Protein AF-0000000082581337 (afdb_homodimer)

pLDDT: mean 95.95, std 6.47, range [48.78, 98.88]

Organism: NCBI:txid2716538

Radius of gyration: 18.68 Å; Cα contacts (8 Å, |Δi|>4): 526; chains: 2; bounding box: 42×59×41 Å

InterPro domains:
  IPR000182 GNAT domain [PF00583] (39-117)
  IPR000182 GNAT domain [PS51186] (7-131)
  IPR016181 Acyl-CoA N-acyltransferase [SSF55729] (15-118)
  IPR045039 Acetyltransferase NSI-like [PTHR43626] (9-126)

Structure (mmCIF, N/CA/C/O backbone):
data_AF-0000000082581337-model_v1
#
loop_
_entity.id
_entity.type
_entity.pdbx_description
1 polymer 'GNAT family N-acetyltransferase'
#
loop_
_atom_site.group_PDB
_atom_site.id
_atom_site.type_symbol
_atom_site.label_atom_id
_atom_site.label_alt_id
_atom_site.label_comp_id
_atom_site.label_asym_id
_atom_site.label_entity_id
_atom_site.label_seq_id
_atom_site.pdbx_PDB_ins_code
_atom_site.Cartn_x
_atom_site.Cartn_y
_atom_site.Cartn_z
_atom_site.occupancy
_atom_site.B_iso_or_equiv
_atom_site.auth_seq_id
_atom_site.auth_comp_id
_atom_site.auth_asym_id
_atom_site.auth_atom_id
_atom_site.pdbx_PDB_model_num
ATOM 1 N N . MET A 1 1 ? -7.055 -27.031 -8.25 1 92.56 1 MET A N 1
ATOM 2 C CA . MET A 1 1 ? -6.129 -26.031 -7.746 1 92.56 1 MET A CA 1
ATOM 3 C C . MET A 1 1 ? -6.359 -25.766 -6.262 1 92.56 1 MET A C 1
ATOM 5 O O . MET A 1 1 ? -7.5 -25.766 -5.797 1 92.56 1 MET A O 1
ATOM 9 N N . ASP A 1 2 ? -5.352 -25.766 -5.539 1 96.94 2 ASP A N 1
ATOM 10 C CA . ASP A 1 2 ? -5.391 -25.578 -4.094 1 96.94 2 ASP A CA 1
ATOM 11 C C . ASP A 1 2 ? -4.914 -24.172 -3.719 1 96.94 2 ASP A C 1
ATOM 13 O O . ASP A 1 2 ? -3.811 -23.766 -4.09 1 96.94 2 ASP A O 1
ATOM 17 N N . TYR A 1 3 ? -5.785 -23.422 -3.041 1 98.31 3 TYR A N 1
ATOM 18 C CA . TYR A 1 3 ? -5.449 -22.078 -2.578 1 98.31 3 TYR A CA 1
ATOM 19 C C . TYR A 1 3 ? -5.211 -22.062 -1.073 1 98.31 3 TYR A C 1
ATOM 21 O O . TYR A 1 3 ? -6.039 -22.547 -0.302 1 98.31 3 TYR A O 1
ATOM 29 N N . ARG A 1 4 ? -4.082 -21.531 -0.623 1 98.38 4 ARG A N 1
ATOM 30 C CA . ARG A 1 4 ? -3.705 -21.5 0.787 1 98.38 4 ARG A CA 1
ATOM 31 C C . ARG A 1 4 ? -3.404 -20.078 1.253 1 98.38 4 ARG A C 1
ATOM 33 O O . ARG A 1 4 ? -2.639 -19.359 0.611 1 98.38 4 ARG A O 1
ATOM 40 N N . LEU A 1 5 ? -4.023 -19.719 2.393 1 98.38 5 LEU A N 1
ATOM 41 C CA . LEU A 1 5 ? -3.826 -18.391 2.951 1 98.38 5 LEU A CA 1
ATOM 42 C C . LEU A 1 5 ? -2.676 -18.391 3.951 1 98.38 5 LEU A C 1
ATOM 44 O O . LEU A 1 5 ? -2.58 -19.281 4.801 1 98.38 5 LEU A O 1
ATOM 48 N N . ASN A 1 6 ? -1.813 -17.453 3.779 1 98.25 6 ASN A N 1
ATOM 49 C CA . ASN A 1 6 ? -0.745 -17.141 4.723 1 98.25 6 ASN A CA 1
ATOM 50 C C . ASN A 1 6 ? 0.12 -18.375 5.012 1 98.25 6 ASN A C 1
ATOM 52 O O . ASN A 1 6 ? 0.544 -18.578 6.148 1 98.25 6 ASN A O 1
ATOM 56 N N . GLU A 1 7 ? 0.266 -19.109 4.004 1 96.75 7 GLU A N 1
ATOM 57 C CA . GLU A 1 7 ? 1.176 -20.25 4.121 1 96.75 7 GLU A CA 1
ATOM 58 C C . GLU A 1 7 ? 2.633 -19.797 4.09 1 96.75 7 GLU A C 1
ATOM 60 O O . GLU A 1 7 ? 2.99 -18.891 3.33 1 96.75 7 GLU A O 1
ATOM 65 N N . LYS A 1 8 ? 3.453 -20.5 4.883 1 95.69 8 LYS A N 1
ATOM 66 C CA . LYS A 1 8 ? 4.891 -20.266 4.77 1 95.69 8 LYS A CA 1
ATOM 67 C C . LYS A 1 8 ? 5.457 -20.922 3.516 1 95.69 8 LYS A C 1
ATOM 69 O O . LYS A 1 8 ? 5.438 -22.141 3.387 1 95.69 8 LYS A O 1
ATOM 74 N N . ILE A 1 9 ? 5.887 -20.172 2.635 1 97.56 9 ILE A N 1
ATOM 75 C CA . ILE A 1 9 ? 6.461 -20.641 1.379 1 97.56 9 ILE A CA 1
ATOM 76 C C . ILE A 1 9 ? 7.98 -20.5 1.429 1 97.56 9 ILE A C 1
ATOM 78 O O . ILE A 1 9 ? 8.508 -19.453 1.795 1 97.56 9 ILE A O 1
ATOM 82 N N . PRO A 1 10 ? 8.672 -21.578 1.085 1 97.88 10 PRO A N 1
ATOM 83 C CA . PRO A 1 10 ? 10.125 -21.422 1.01 1 97.88 10 PRO A CA 1
ATOM 84 C C . PRO A 1 10 ? 10.555 -20.266 0.104 1 97.88 10 PRO A C 1
ATOM 86 O O . PRO A 1 10 ? 9.953 -20.062 -0.954 1 97.88 10 PRO A O 1
ATOM 89 N N . ILE A 1 11 ? 11.57 -19.625 0.505 1 98.06 11 ILE A N 1
ATOM 90 C CA . ILE A 1 11 ? 12.039 -18.422 -0.175 1 98.06 11 ILE A CA 1
ATOM 91 C C . ILE A 1 11 ? 12.352 -18.75 -1.636 1 98.06 11 ILE A C 1
ATOM 93 O O . ILE A 1 11 ? 11.922 -18.016 -2.539 1 98.06 11 ILE A O 1
ATOM 97 N N . LEU A 1 12 ? 13.031 -19.781 -1.877 1 98.31 12 LEU A N 1
ATOM 98 C CA . LEU A 1 12 ? 13.469 -20.125 -3.227 1 98.31 12 LEU A CA 1
ATOM 99 C C . LEU A 1 12 ? 12.273 -20.453 -4.113 1 98.31 12 LEU A C 1
ATOM 101 O O . LEU A 1 12 ? 12.297 -20.188 -5.316 1 98.31 12 LEU A O 1
ATOM 105 N N . THR A 1 13 ? 11.266 -21.047 -3.52 1 98.5 13 THR A N 1
ATOM 106 C CA . THR A 1 13 ? 10.055 -21.375 -4.27 1 98.5 13 THR A CA 1
ATOM 107 C C . THR A 1 13 ? 9.359 -20.109 -4.758 1 98.5 13 THR A C 1
ATOM 109 O O . THR A 1 13 ? 8.953 -20.031 -5.922 1 98.5 13 THR A O 1
ATOM 112 N N . LEU A 1 14 ? 9.242 -19.156 -3.943 1 98.5 14 LEU A N 1
ATOM 113 C CA . LEU A 1 14 ? 8.625 -17.891 -4.316 1 98.5 14 LEU A CA 1
ATOM 114 C C . LEU A 1 14 ? 9.508 -17.125 -5.301 1 98.5 14 LEU A C 1
ATOM 116 O O . LEU A 1 14 ? 9.008 -16.547 -6.266 1 98.5 14 LEU A O 1
ATOM 120 N N . ALA A 1 15 ? 10.805 -17.188 -5.043 1 98.44 15 ALA A N 1
ATOM 121 C CA . ALA A 1 15 ? 11.758 -16.562 -5.961 1 98.44 15 ALA A CA 1
ATOM 122 C C . ALA A 1 15 ? 11.664 -17.188 -7.352 1 98.44 15 ALA A C 1
ATOM 124 O O . ALA A 1 15 ? 11.719 -16.469 -8.359 1 98.44 15 ALA A O 1
ATOM 125 N N . ASP A 1 16 ? 11.523 -18.453 -7.387 1 98.38 16 ASP A N 1
ATOM 126 C CA . ASP A 1 16 ? 11.375 -19.156 -8.656 1 98.38 16 ASP A CA 1
ATOM 127 C C . ASP A 1 16 ? 10.117 -18.703 -9.391 1 98.38 16 ASP A C 1
ATOM 129 O O . ASP A 1 16 ? 10.125 -18.562 -10.617 1 98.38 16 ASP A O 1
ATOM 133 N N . LEU A 1 17 ? 9.07 -18.562 -8.688 1 98.56 17 LEU A N 1
ATOM 134 C CA . LEU A 1 17 ? 7.836 -18.078 -9.305 1 98.56 17 LEU A CA 1
ATOM 135 C C . LEU A 1 17 ? 8.016 -16.672 -9.852 1 98.56 17 LEU A C 1
ATOM 137 O O . LEU A 1 17 ? 7.609 -16.391 -10.984 1 98.56 17 LEU A O 1
ATOM 141 N N . ARG A 1 18 ? 8.594 -15.781 -9.047 1 98.38 18 ARG A N 1
ATOM 142 C CA . ARG A 1 18 ? 8.875 -14.438 -9.531 1 98.38 18 ARG A CA 1
ATOM 143 C C . ARG A 1 18 ? 9.672 -14.477 -10.828 1 98.38 18 ARG A C 1
ATOM 145 O O . ARG A 1 18 ? 9.32 -13.805 -11.797 1 98.38 18 ARG A O 1
ATOM 152 N N . GLN A 1 19 ? 10.672 -15.242 -10.828 1 98.06 19 GLN A N 1
ATOM 153 C CA . GLN A 1 19 ? 11.516 -15.375 -12.008 1 98.06 19 GLN A CA 1
ATOM 154 C C . GLN A 1 19 ? 10.727 -15.891 -13.203 1 98.06 19 GLN A C 1
ATOM 156 O O . GLN A 1 19 ? 10.953 -15.469 -14.336 1 98.06 19 GLN A O 1
ATOM 161 N N . SER A 1 20 ? 9.891 -16.797 -12.953 1 98 20 SER A N 1
ATOM 162 C CA . SER A 1 20 ? 9.102 -17.406 -14.023 1 98 20 SER A CA 1
ATOM 163 C C . SER A 1 20 ? 8.25 -16.375 -14.742 1 98 20 SER A C 1
ATOM 165 O O . SER A 1 20 ? 7.867 -16.578 -15.898 1 98 20 SER A O 1
ATOM 167 N N . VAL A 1 21 ? 7.891 -15.273 -14.086 1 97.31 21 VAL A N 1
ATOM 168 C CA . VAL A 1 21 ? 7.059 -14.258 -14.711 1 97.31 21 VAL A CA 1
ATOM 169 C C . VAL A 1 21 ? 7.926 -13.078 -15.156 1 97.31 21 VAL A C 1
ATOM 171 O O . VAL A 1 21 ? 7.414 -12 -15.461 1 97.31 21 VAL A O 1
ATOM 174 N N . GLY A 1 22 ? 9.211 -13.242 -15.102 1 96.62 22 GLY A N 1
ATOM 175 C CA . GLY A 1 22 ? 10.141 -12.258 -15.633 1 96.62 22 GLY A CA 1
ATOM 176 C C . GLY A 1 22 ? 10.555 -11.219 -14.617 1 96.62 22 GLY A C 1
ATOM 177 O O . GLY A 1 22 ? 11.086 -10.164 -14.984 1 96.62 22 GLY A O 1
ATOM 178 N N . TRP A 1 23 ? 10.297 -11.422 -13.383 1 96.06 23 TRP A N 1
ATOM 179 C CA . TRP A 1 23 ? 10.625 -10.445 -12.352 1 96.06 23 TRP A CA 1
ATOM 180 C C . TRP A 1 23 ? 11.945 -10.797 -11.664 1 96.06 23 TRP A C 1
ATOM 182 O O . TRP A 1 23 ? 12.445 -11.914 -11.805 1 96.06 23 TRP A O 1
ATOM 192 N N . ASN A 1 24 ? 12.508 -9.812 -10.953 1 94.69 24 ASN A N 1
ATOM 193 C CA . ASN A 1 24 ? 13.672 -10.102 -10.125 1 94.69 24 ASN A CA 1
ATOM 194 C C . ASN A 1 24 ? 13.328 -11.102 -9.016 1 94.69 24 ASN A C 1
ATOM 196 O O . ASN A 1 24 ? 12.203 -11.117 -8.516 1 94.69 24 ASN A O 1
ATOM 200 N N . ARG A 1 25 ? 14.297 -11.898 -8.68 1 96.19 25 ARG A N 1
ATOM 201 C CA . ARG A 1 25 ? 14.086 -12.992 -7.734 1 96.19 25 ARG A CA 1
ATOM 202 C C . ARG A 1 25 ? 13.922 -12.453 -6.316 1 96.19 25 ARG A C 1
ATOM 204 O O . ARG A 1 25 ? 13.266 -13.086 -5.48 1 96.19 25 ARG A O 1
ATOM 211 N N . MET A 1 26 ? 14.477 -11.492 -5.891 1 96.31 26 MET A N 1
ATOM 212 C CA . MET A 1 26 ? 14.383 -10.797 -4.609 1 96.31 26 MET A CA 1
ATOM 213 C C . MET A 1 26 ? 14.586 -11.773 -3.451 1 96.31 26 MET A C 1
ATOM 215 O O . MET A 1 26 ? 13.844 -11.734 -2.465 1 96.31 26 MET A O 1
ATOM 219 N N . GLU A 1 27 ? 15.492 -12.664 -3.629 1 96.88 27 GLU A N 1
ATOM 220 C CA . GLU A 1 27 ? 15.727 -13.703 -2.631 1 96.88 27 GLU A CA 1
ATOM 221 C C . GLU A 1 27 ? 16.109 -13.102 -1.282 1 96.88 27 GLU A C 1
ATOM 223 O O . GLU A 1 27 ? 15.617 -13.531 -0.239 1 96.88 27 GLU A O 1
ATOM 228 N N . ARG A 1 28 ? 16.984 -12.125 -1.353 1 95.69 28 ARG A N 1
ATOM 229 C CA . ARG A 1 28 ? 17.438 -11.5 -0.117 1 95.69 28 ARG A CA 1
ATOM 230 C C . ARG A 1 28 ? 16.281 -10.852 0.635 1 95.69 28 ARG A C 1
ATOM 232 O O . ARG A 1 28 ? 16.141 -11.039 1.845 1 95.69 28 ARG A O 1
ATOM 239 N N . GLU A 1 29 ? 15.492 -10.117 -0.052 1 96.38 29 GLU A N 1
ATOM 240 C CA . GLU A 1 29 ? 14.359 -9.414 0.543 1 96.38 29 GLU A CA 1
ATOM 241 C C . GLU A 1 29 ? 13.312 -10.391 1.052 1 96.38 29 GLU A C 1
ATOM 243 O O . GLU A 1 29 ? 12.766 -10.219 2.143 1 96.38 29 GLU A O 1
ATOM 248 N N . LEU A 1 30 ? 13.109 -11.422 0.244 1 97 30 LEU A N 1
ATOM 249 C CA . LEU A 1 30 ? 12.117 -12.422 0.608 1 97 30 LEU A CA 1
ATOM 250 C C . LEU A 1 30 ? 12.523 -13.164 1.875 1 97 30 LEU A C 1
ATOM 252 O O . LEU A 1 30 ? 11.672 -13.617 2.641 1 97 30 LEU A O 1
ATOM 256 N N . GLY A 1 31 ? 13.758 -13.273 2.053 1 96.81 31 GLY A N 1
ATOM 257 C CA . GLY A 1 31 ? 14.273 -13.992 3.209 1 96.81 31 GLY A CA 1
ATOM 258 C C . GLY A 1 31 ? 14.445 -13.109 4.43 1 96.81 31 GLY A C 1
ATOM 259 O O . GLY A 1 31 ? 14.859 -13.586 5.488 1 96.81 31 GLY A O 1
ATOM 260 N N . ASN A 1 32 ? 14.18 -11.852 4.348 1 97.5 32 ASN A N 1
ATOM 261 C CA . ASN A 1 32 ? 14.297 -10.922 5.465 1 97.5 32 ASN A CA 1
ATOM 262 C C . ASN A 1 32 ? 13.25 -11.203 6.539 1 97.5 32 ASN A C 1
ATOM 264 O O . ASN A 1 32 ? 12.055 -11.219 6.254 1 97.5 32 ASN A O 1
ATOM 268 N N . PRO A 1 33 ? 13.656 -11.43 7.754 1 96.31 33 PRO A N 1
ATOM 269 C CA . PRO A 1 33 ? 12.711 -11.773 8.82 1 96.31 33 PRO A CA 1
ATOM 270 C C . PRO A 1 33 ? 11.734 -10.641 9.125 1 96.31 33 PRO A C 1
ATOM 272 O O . PRO A 1 33 ? 10.719 -10.859 9.789 1 96.31 33 PRO A O 1
ATOM 275 N N . LYS A 1 34 ? 11.992 -9.469 8.719 1 96.94 34 LYS A N 1
ATOM 276 C CA . LYS A 1 34 ? 11.125 -8.328 8.977 1 96.94 34 LYS A CA 1
ATOM 277 C C . LYS A 1 34 ? 9.938 -8.305 8.016 1 96.94 34 LYS A C 1
ATOM 279 O O . LYS A 1 34 ? 8.984 -7.555 8.211 1 96.94 34 LYS A O 1
ATOM 284 N N . LEU A 1 35 ? 10.047 -9.102 6.969 1 97.5 35 LEU A N 1
ATOM 285 C CA . LEU A 1 35 ? 8.977 -9.133 5.973 1 97.5 35 LEU A CA 1
ATOM 286 C C . LEU A 1 35 ? 7.688 -9.672 6.578 1 97.5 35 LEU A C 1
ATOM 288 O O . LEU A 1 35 ? 7.652 -10.812 7.059 1 97.5 35 LEU A O 1
ATOM 292 N N . GLN A 1 36 ? 6.645 -8.805 6.531 1 96.25 36 GLN A N 1
ATOM 293 C CA . GLN A 1 36 ? 5.348 -9.195 7.082 1 96.25 36 GLN A CA 1
ATOM 294 C C . GLN A 1 36 ? 4.207 -8.672 6.215 1 96.25 36 GLN A C 1
ATOM 296 O O . GLN A 1 36 ? 3.779 -7.523 6.371 1 96.25 36 GLN A O 1
ATOM 301 N N . ASP A 1 37 ? 3.672 -9.578 5.473 1 97.81 37 ASP A N 1
ATOM 302 C CA . ASP A 1 37 ? 2.484 -9.227 4.699 1 97.81 37 ASP A CA 1
ATOM 303 C C . ASP A 1 37 ? 1.217 -9.391 5.535 1 97.81 37 ASP A C 1
ATOM 305 O O . ASP A 1 37 ? 1.169 -10.227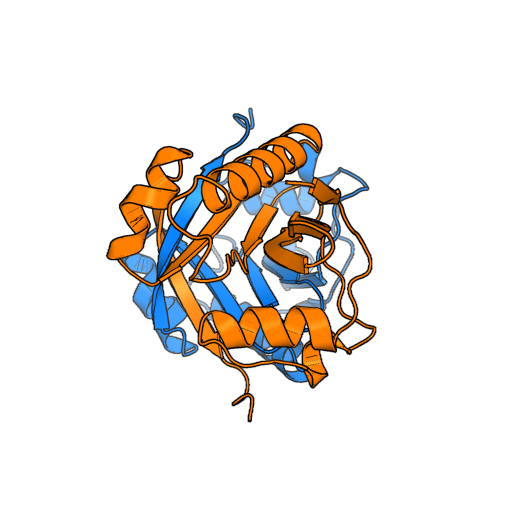 6.441 1 97.81 37 ASP A O 1
ATOM 309 N N . PHE A 1 38 ? 0.255 -8.578 5.234 1 98.56 38 PHE A N 1
ATOM 310 C CA . PHE A 1 38 ? -1.045 -8.688 5.883 1 98.56 38 PHE A CA 1
ATOM 311 C C . PHE A 1 38 ? -1.744 -9.977 5.48 1 98.56 38 PHE A C 1
ATOM 313 O O . PHE A 1 38 ? -2.379 -10.633 6.309 1 98.56 38 PHE A O 1
ATOM 320 N N . LEU A 1 39 ? -1.598 -10.336 4.219 1 98.62 39 LEU A N 1
ATOM 321 C CA . LEU A 1 39 ? -2.186 -11.531 3.623 1 98.62 39 LEU A CA 1
ATOM 322 C C . LEU A 1 39 ? -1.339 -12.023 2.455 1 98.62 39 LEU A C 1
ATOM 324 O O . LEU A 1 39 ? -0.82 -11.219 1.674 1 98.62 39 LEU A O 1
ATOM 328 N N . THR A 1 40 ? -1.205 -13.344 2.408 1 98.81 40 THR A N 1
ATOM 329 C CA . THR A 1 40 ? -0.719 -13.992 1.192 1 98.81 40 THR A CA 1
ATOM 330 C C . THR A 1 40 ? -1.636 -15.141 0.787 1 98.81 40 THR A C 1
ATOM 332 O O . THR A 1 40 ? -2.207 -15.82 1.645 1 98.81 40 THR A O 1
ATOM 335 N N . ILE A 1 41 ? -1.775 -15.297 -0.469 1 98.88 41 ILE A N 1
ATOM 336 C CA . ILE A 1 41 ? -2.512 -16.438 -1 1 98.88 41 ILE A CA 1
ATOM 337 C C . ILE A 1 41 ? -1.658 -17.156 -2.037 1 98.88 41 ILE A C 1
ATOM 339 O O . ILE A 1 41 ? -1.201 -16.562 -3.01 1 98.88 41 ILE A O 1
ATOM 343 N N . ALA A 1 42 ? -1.454 -18.406 -1.76 1 98.81 42 ALA A N 1
ATOM 344 C CA . ALA A 1 42 ? -0.709 -19.281 -2.672 1 98.81 42 ALA A CA 1
ATOM 345 C C . ALA A 1 42 ? -1.643 -20.25 -3.393 1 98.81 42 ALA A C 1
ATOM 347 O O . ALA A 1 42 ? -2.576 -20.781 -2.793 1 98.81 42 ALA A O 1
ATOM 348 N N . CYS A 1 43 ? -1.403 -20.375 -4.648 1 98.75 43 CYS A N 1
ATOM 349 C CA . CYS A 1 43 ? -2.137 -21.344 -5.449 1 98.75 43 CYS A CA 1
ATOM 350 C C . CYS A 1 43 ? -1.223 -22.484 -5.914 1 98.75 43 CYS A C 1
ATOM 352 O O . CYS A 1 43 ? -0.18 -22.234 -6.52 1 98.75 43 CYS A O 1
ATOM 354 N N . TYR A 1 44 ? -1.655 -23.703 -5.664 1 98.44 44 TYR A N 1
ATOM 355 C CA . TYR A 1 44 ? -0.855 -24.875 -6.023 1 98.44 44 TYR A CA 1
ATOM 356 C C . TYR A 1 44 ? -1.595 -25.75 -7.02 1 98.44 44 TYR A C 1
ATOM 358 O O . TYR A 1 44 ? -2.811 -25.922 -6.922 1 98.44 44 TYR A O 1
ATOM 366 N N . ASP A 1 45 ? -0.831 -26.266 -7.988 1 97.5 45 ASP A N 1
ATOM 367 C CA . ASP A 1 45 ? -1.221 -27.406 -8.828 1 97.5 45 ASP A CA 1
ATOM 368 C C . ASP A 1 45 ? -0.343 -28.625 -8.547 1 97.5 45 ASP A C 1
ATOM 370 O O . ASP A 1 45 ? 0.842 -28.625 -8.883 1 97.5 45 ASP A O 1
ATOM 374 N N . ASN A 1 46 ? -0.886 -29.734 -8.039 1 92.5 46 ASN A N 1
ATOM 375 C CA . ASN A 1 46 ? -0.125 -30.938 -7.684 1 92.5 46 ASN A CA 1
ATOM 376 C C . ASN A 1 46 ? 1.142 -30.578 -6.91 1 92.5 46 ASN A C 1
ATOM 378 O O . ASN A 1 46 ? 2.238 -31.016 -7.277 1 92.5 46 ASN A O 1
ATOM 382 N N . SER A 1 47 ? 1.213 -29.688 -5.945 1 93.06 47 SER A N 1
ATOM 383 C CA . SER A 1 47 ? 2.256 -29.312 -5 1 93.06 47 SER A CA 1
ATOM 384 C C . SER A 1 47 ? 3.182 -28.25 -5.59 1 93.06 47 SER A C 1
ATOM 386 O O . SER A 1 47 ? 4.121 -27.797 -4.93 1 93.06 47 SER A O 1
ATOM 388 N N . LYS A 1 48 ? 2.941 -27.938 -6.84 1 97.12 48 LYS A N 1
ATOM 389 C CA . LYS A 1 48 ? 3.719 -26.875 -7.477 1 97.12 48 LYS A CA 1
ATOM 390 C C . LYS A 1 48 ? 3.057 -25.516 -7.285 1 97.12 48 LYS A C 1
ATOM 392 O O . LYS A 1 48 ? 1.868 -25.344 -7.57 1 97.12 48 LYS A O 1
ATOM 397 N N . LEU A 1 49 ? 3.85 -24.562 -6.762 1 98.56 49 LEU A N 1
ATOM 398 C CA . LEU A 1 49 ? 3.344 -23.188 -6.641 1 98.56 49 LEU A CA 1
ATOM 399 C C . LEU A 1 49 ? 3.184 -22.547 -8.016 1 98.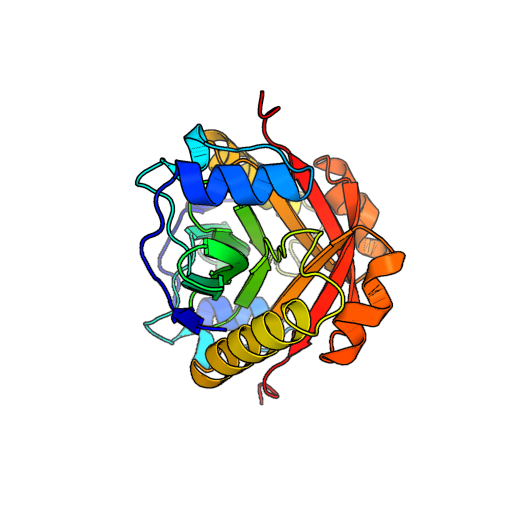56 49 LEU A C 1
ATOM 401 O O . LEU A 1 49 ? 4.168 -22.359 -8.734 1 98.56 49 LEU A O 1
ATOM 405 N N . ILE A 1 50 ? 1.932 -22.172 -8.391 1 98.62 50 ILE A N 1
ATOM 406 C CA . ILE A 1 50 ? 1.716 -21.688 -9.75 1 98.62 50 ILE A CA 1
ATOM 407 C C . ILE A 1 50 ? 1.133 -20.266 -9.711 1 98.62 50 ILE A C 1
ATOM 409 O O . ILE A 1 50 ? 1.043 -19.594 -10.742 1 98.62 50 ILE A O 1
ATOM 413 N N . GLY A 1 51 ? 0.699 -19.812 -8.625 1 98.81 51 GLY A N 1
ATOM 414 C CA . GLY A 1 51 ? 0.137 -18.484 -8.453 1 98.81 51 GLY A CA 1
ATOM 415 C C . GLY A 1 51 ? 0.342 -17.922 -7.059 1 98.81 51 GLY A C 1
ATOM 416 O O . GLY A 1 51 ? 0.547 -18.672 -6.105 1 98.81 51 GLY A O 1
ATOM 417 N N . TYR A 1 52 ? 0.285 -16.625 -6.996 1 98.81 52 TYR A N 1
ATOM 418 C CA . TYR A 1 52 ? 0.559 -15.969 -5.727 1 98.81 52 TYR A CA 1
ATOM 419 C C . TYR A 1 52 ? 0.054 -14.531 -5.738 1 98.81 52 TYR A C 1
ATOM 421 O O . TYR A 1 52 ? 0.038 -13.883 -6.789 1 98.81 52 TYR A O 1
ATOM 429 N N . VAL A 1 53 ? -0.38 -14.07 -4.66 1 98.81 53 VAL A N 1
ATOM 430 C CA . VAL A 1 53 ? -0.704 -12.664 -4.453 1 98.81 53 VAL A CA 1
ATOM 431 C C . VAL A 1 53 ? -0.439 -12.281 -3 1 98.81 53 VAL A C 1
ATOM 433 O O . VAL A 1 53 ? -0.542 -13.117 -2.102 1 98.81 53 VAL A O 1
ATOM 436 N N . SER A 1 54 ? -0.034 -11.102 -2.744 1 98.69 54 SER A N 1
ATOM 437 C CA . SER A 1 54 ? 0.159 -10.609 -1.385 1 98.69 54 SER A CA 1
ATOM 438 C C . SER A 1 54 ? -0.592 -9.305 -1.158 1 98.69 54 SER A C 1
ATOM 440 O O . SER A 1 54 ? -1.066 -8.68 -2.111 1 98.69 54 SER A O 1
ATOM 442 N N . VAL A 1 55 ? -0.794 -8.953 0.085 1 98.81 55 VAL A N 1
ATOM 443 C CA . VAL A 1 55 ? -1.495 -7.738 0.494 1 98.81 55 VAL A CA 1
ATOM 444 C C . VAL A 1 55 ? -0.717 -7.043 1.608 1 98.81 55 VAL A C 1
ATOM 446 O O . VAL A 1 55 ? -0.299 -7.684 2.576 1 98.81 55 VAL A O 1
ATOM 449 N N . VAL A 1 56 ? -0.471 -5.789 1.466 1 98.75 56 VAL A N 1
ATOM 450 C CA . VAL A 1 56 ? 0.039 -4.914 2.516 1 98.75 56 VAL A CA 1
ATOM 451 C C . VAL A 1 56 ? -1.102 -4.082 3.094 1 98.75 56 VAL A C 1
ATOM 453 O O . VAL A 1 56 ? -1.93 -3.551 2.35 1 98.75 5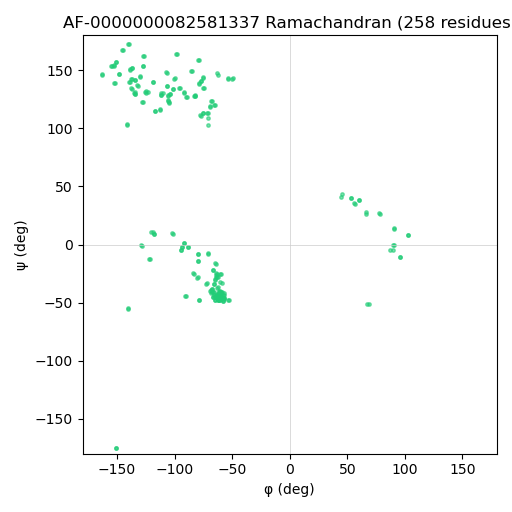6 VAL A O 1
ATOM 456 N N . SER A 1 57 ? -1.171 -3.998 4.426 1 98.75 57 SER A N 1
ATOM 457 C CA . SER A 1 57 ? -2.285 -3.27 5.027 1 98.75 57 SER A CA 1
ATOM 458 C C . SER A 1 57 ? -1.92 -2.748 6.414 1 98.75 57 SER A C 1
ATOM 460 O O . SER A 1 57 ? -1.006 -3.268 7.055 1 98.75 57 SER A O 1
ATOM 462 N N . ASN A 1 58 ? -2.557 -1.711 6.789 1 98.44 58 ASN A N 1
ATOM 463 C CA . ASN A 1 58 ? -2.455 -1.27 8.18 1 98.44 58 ASN A CA 1
ATOM 464 C C . ASN A 1 58 ? -3.561 -1.873 9.039 1 98.44 58 ASN A C 1
ATOM 466 O O . ASN A 1 58 ? -3.738 -1.477 10.195 1 98.44 58 ASN A O 1
ATOM 470 N N . GLY A 1 59 ? -4.398 -2.709 8.375 1 97.94 59 GLY A N 1
ATOM 471 C CA . GLY A 1 59 ? -5.344 -3.525 9.117 1 97.94 59 GLY A CA 1
ATOM 472 C C . GLY A 1 59 ? -6.723 -2.9 9.211 1 97.94 59 GLY A C 1
ATOM 473 O O . GLY A 1 59 ? -7.695 -3.576 9.562 1 97.94 59 GLY A O 1
ATOM 474 N N . VAL A 1 60 ? -6.895 -1.604 8.828 1 97.69 60 VAL A N 1
ATOM 475 C CA . VAL A 1 60 ? -8.18 -0.957 9.055 1 97.69 60 VAL A CA 1
ATOM 476 C C . VAL A 1 60 ? -8.531 -0.069 7.859 1 97.69 60 VAL A C 1
ATOM 478 O O . VAL A 1 60 ? -9.508 -0.318 7.156 1 97.69 60 VAL A O 1
ATOM 481 N N . LEU A 1 61 ? -7.676 0.836 7.504 1 97 61 LEU A N 1
ATOM 482 C CA . LEU A 1 61 ? -8.023 1.867 6.535 1 97 61 LEU A CA 1
ATOM 483 C C . LEU A 1 61 ? -7.695 1.414 5.117 1 97 61 LEU A C 1
ATOM 485 O O . LEU A 1 61 ? -8.5 1.587 4.199 1 97 61 LEU A O 1
ATOM 489 N N . ASP A 1 62 ? -6.523 0.826 4.996 1 98 62 ASP A N 1
ATOM 490 C CA . ASP A 1 62 ? -6.008 0.632 3.645 1 98 62 ASP A CA 1
ATOM 491 C C . ASP A 1 62 ? -5.461 -0.782 3.463 1 98 62 ASP A C 1
ATOM 493 O O . ASP A 1 62 ? -4.82 -1.326 4.367 1 98 62 ASP A O 1
ATOM 497 N N . ALA A 1 63 ? -5.676 -1.333 2.346 1 98.69 63 ALA A N 1
ATOM 498 C CA . ALA A 1 63 ? -5.023 -2.547 1.863 1 98.69 63 ALA A CA 1
ATOM 499 C C . ALA A 1 63 ? -4.531 -2.375 0.429 1 98.69 63 ALA A C 1
ATOM 501 O O . ALA A 1 63 ? -5.227 -1.791 -0.406 1 98.69 63 ALA A O 1
ATOM 502 N N . TYR A 1 64 ? -3.363 -2.834 0.181 1 98.75 64 TYR A N 1
ATOM 503 C CA . TYR A 1 64 ? -2.744 -2.807 -1.139 1 98.75 64 TYR A CA 1
ATOM 504 C C . TYR A 1 64 ? -2.479 -4.219 -1.646 1 98.75 64 TYR A C 1
ATOM 506 O O . TYR A 1 64 ? -1.677 -4.953 -1.065 1 98.75 64 TYR A O 1
ATOM 514 N N . ILE A 1 65 ? -3.154 -4.566 -2.709 1 98.75 65 ILE A N 1
ATOM 515 C CA . ILE A 1 65 ? -2.902 -5.855 -3.344 1 98.75 65 ILE A CA 1
ATOM 516 C C . ILE A 1 65 ? -1.693 -5.746 -4.27 1 98.75 65 ILE A C 1
ATOM 518 O O . ILE A 1 65 ? -1.612 -4.832 -5.094 1 98.75 65 ILE A O 1
ATOM 522 N N . GLN A 1 66 ? -0.766 -6.676 -4.066 1 97.38 66 GLN A N 1
ATOM 523 C CA . GLN A 1 66 ? 0.447 -6.605 -4.875 1 97.38 66 GLN A CA 1
ATOM 524 C C . GLN A 1 66 ? 0.976 -8 -5.195 1 97.38 66 GLN A C 1
ATOM 526 O O . GLN A 1 66 ? 0.474 -9 -4.664 1 97.38 66 GLN A O 1
ATOM 531 N N . ASP A 1 67 ? 1.914 -8.062 -6.121 1 96.88 67 ASP A N 1
ATOM 532 C CA . ASP A 1 67 ? 2.646 -9.273 -6.484 1 96.88 67 ASP A CA 1
ATOM 533 C C . ASP A 1 67 ? 1.698 -10.367 -6.98 1 96.88 67 ASP A C 1
ATOM 535 O O . ASP A 1 67 ? 1.805 -11.523 -6.566 1 96.88 67 ASP A O 1
ATOM 539 N N . LEU A 1 68 ? 0.735 -9.906 -7.703 1 97.94 68 LEU A N 1
ATOM 540 C CA . LEU A 1 68 ? -0.099 -10.914 -8.359 1 97.94 68 LEU A CA 1
ATOM 541 C C . LEU A 1 68 ? 0.66 -11.602 -9.484 1 97.94 68 LEU A C 1
ATOM 543 O O . LEU A 1 68 ? 0.98 -10.969 -10.5 1 97.94 68 LEU A O 1
ATOM 547 N N . MET A 1 69 ? 0.903 -12.844 -9.258 1 98.06 69 MET A N 1
ATOM 548 C CA . MET A 1 69 ? 1.647 -13.57 -10.281 1 98.06 69 MET A CA 1
ATOM 549 C C . MET A 1 69 ? 1.049 -14.953 -10.516 1 98.06 69 MET A C 1
ATOM 551 O O . MET A 1 69 ? 0.601 -15.609 -9.57 1 98.06 69 MET A O 1
ATOM 555 N N . VAL A 1 70 ? 1.056 -15.344 -11.727 1 98.62 70 VAL A N 1
ATOM 556 C CA . VAL A 1 70 ? 0.676 -16.672 -12.195 1 98.62 70 VAL A CA 1
ATOM 557 C C . VAL A 1 70 ? 1.702 -17.172 -13.211 1 98.62 70 VAL A C 1
ATOM 559 O O . VAL A 1 70 ? 2.084 -16.438 -14.125 1 98.62 70 VAL A O 1
ATOM 562 N N . ARG A 1 71 ? 2.146 -18.375 -12.992 1 98.44 71 ARG A N 1
ATOM 563 C CA . ARG A 1 71 ? 3.086 -18.953 -13.953 1 98.44 71 ARG A CA 1
ATOM 564 C C . ARG A 1 71 ? 2.566 -18.797 -15.375 1 98.44 71 ARG A C 1
ATOM 566 O O . ARG A 1 71 ? 1.38 -19.016 -15.641 1 98.44 71 ARG A O 1
ATOM 573 N N . PRO A 1 72 ? 3.463 -18.547 -16.297 1 98 72 PRO A N 1
ATOM 574 C CA . PRO A 1 72 ? 3.045 -18.281 -17.672 1 98 72 PRO A CA 1
ATOM 575 C C . PRO A 1 72 ? 2.24 -19.438 -18.281 1 98 72 PRO A C 1
ATOM 577 O O . PRO A 1 72 ? 1.229 -19.203 -18.953 1 98 72 PRO A O 1
ATOM 580 N N . ASP A 1 73 ? 2.604 -20.641 -18.062 1 96.88 73 ASP A N 1
ATOM 581 C CA . ASP A 1 73 ? 1.938 -21.812 -18.625 1 96.88 73 ASP A CA 1
ATOM 582 C C . ASP A 1 73 ? 0.571 -22.031 -17.984 1 96.88 73 ASP A C 1
ATOM 584 O O . ASP A 1 73 ? -0.21 -22.875 -18.438 1 96.88 73 ASP A O 1
ATOM 588 N N . HIS A 1 74 ? 0.241 -21.297 -16.953 1 97.69 74 HIS A N 1
ATOM 589 C CA . HIS A 1 74 ? -1.031 -21.438 -16.25 1 97.69 74 HIS A CA 1
ATOM 590 C C . HIS A 1 74 ? -1.857 -20.156 -16.344 1 97.69 74 HIS A C 1
ATOM 592 O O . HIS A 1 74 ? -2.877 -20.016 -15.672 1 97.69 74 HIS A O 1
ATOM 598 N N . GLN A 1 75 ? -1.485 -19.219 -17.125 1 96.88 75 GLN A N 1
ATOM 599 C CA . GLN A 1 75 ? -2.203 -17.953 -17.281 1 96.88 75 GLN A CA 1
ATOM 600 C C . GLN A 1 75 ? -3.408 -18.125 -18.203 1 96.88 75 GLN A C 1
ATOM 602 O O . GLN A 1 75 ? -3.561 -19.156 -18.859 1 96.88 75 GLN A O 1
ATOM 607 N N . ASN A 1 76 ? -4.344 -17.188 -18.062 1 95.5 76 ASN A N 1
ATOM 608 C CA . ASN A 1 76 ? -5.562 -17.156 -18.875 1 95.5 76 ASN A CA 1
ATOM 609 C C . ASN A 1 76 ? -6.453 -18.359 -18.578 1 95.5 76 ASN A C 1
ATOM 611 O O . ASN A 1 76 ? -7.148 -18.859 -19.453 1 95.5 76 ASN A O 1
ATOM 615 N N . LYS A 1 77 ? -6.32 -18.859 -17.422 1 96.62 77 LYS A N 1
ATOM 616 C CA . LYS A 1 77 ? -7.137 -20 -16.969 1 96.62 77 LYS A CA 1
ATOM 617 C C . LYS A 1 77 ? -7.969 -19.625 -15.75 1 96.62 77 LYS A C 1
ATOM 619 O O . LYS A 1 77 ? -8.477 -20.5 -15.047 1 96.62 77 LYS A O 1
ATOM 624 N N . GLY A 1 78 ? -7.984 -18.312 -15.469 1 97.31 78 GLY A N 1
ATOM 625 C CA . GLY A 1 78 ? -8.844 -17.828 -14.391 1 97.31 78 GLY A CA 1
ATOM 626 C C . GLY A 1 78 ? -8.156 -17.812 -13.039 1 97.31 78 GLY A C 1
ATOM 627 O O . GLY A 1 78 ? -8.75 -17.391 -12.047 1 97.31 78 GLY A O 1
ATOM 628 N N . ILE A 1 79 ? -6.914 -18.219 -12.945 1 98.19 79 ILE A N 1
ATOM 629 C CA . ILE A 1 79 ? -6.195 -18.328 -11.688 1 98.19 79 ILE A CA 1
ATOM 630 C C . ILE A 1 79 ? -5.98 -16.938 -11.094 1 98.19 79 ILE A C 1
ATOM 632 O O . ILE A 1 79 ? -6.215 -16.719 -9.898 1 98.19 79 ILE A O 1
ATOM 636 N N . GLY A 1 80 ? -5.559 -15.984 -11.922 1 98.31 80 GLY A N 1
ATOM 637 C CA . GLY A 1 80 ? -5.398 -14.609 -11.461 1 98.31 80 GLY A CA 1
ATOM 638 C C . GLY A 1 80 ? -6.688 -14.008 -10.938 1 98.31 80 GLY A C 1
ATOM 639 O O . GLY A 1 80 ? -6.691 -13.336 -9.906 1 98.31 80 GLY A O 1
ATOM 640 N N . THR A 1 81 ? -7.723 -14.297 -11.664 1 98.31 81 THR A N 1
ATOM 641 C CA . THR A 1 81 ? -9.047 -13.828 -11.266 1 98.31 81 THR A CA 1
ATOM 642 C C . THR A 1 81 ? -9.438 -14.398 -9.906 1 98.31 81 THR A C 1
ATOM 644 O O . THR A 1 81 ? -9.914 -13.672 -9.031 1 98.31 81 THR A O 1
ATOM 647 N N . GLU A 1 82 ? -9.195 -15.633 -9.711 1 98.56 82 GLU A N 1
ATOM 648 C CA . GLU A 1 82 ? -9.555 -16.281 -8.453 1 98.56 82 GLU A CA 1
ATOM 649 C C . GLU A 1 82 ? -8.711 -15.758 -7.301 1 98.56 82 GLU A C 1
ATOM 651 O O . GLU A 1 82 ? -9.211 -15.539 -6.199 1 98.56 82 GLU A O 1
ATOM 656 N N . LEU A 1 83 ? -7.418 -15.562 -7.527 1 98.75 83 LEU A N 1
ATOM 657 C CA . LEU A 1 83 ? -6.543 -14.969 -6.52 1 98.75 83 LEU A CA 1
ATOM 658 C C . LEU A 1 83 ? -7.055 -13.594 -6.102 1 98.75 83 LEU A C 1
ATOM 660 O O . LEU A 1 83 ? -7.141 -13.297 -4.906 1 98.75 83 LEU A O 1
ATOM 664 N N . MET A 1 84 ? -7.465 -12.797 -7.051 1 98.69 84 MET A N 1
ATOM 665 C CA . MET A 1 84 ? -8 -11.461 -6.789 1 98.69 84 MET A CA 1
ATOM 666 C C . MET A 1 84 ? -9.305 -11.547 -6 1 98.69 84 MET A C 1
ATOM 668 O O . MET A 1 84 ? -9.477 -10.836 -5.008 1 98.69 84 MET A O 1
ATOM 672 N N . ASN A 1 85 ? -10.18 -12.383 -6.441 1 98.69 85 ASN A N 1
ATOM 673 C CA . ASN A 1 85 ? -11.453 -12.539 -5.75 1 98.69 85 ASN A CA 1
ATOM 674 C C . ASN A 1 85 ? -11.25 -12.922 -4.285 1 98.69 85 ASN A C 1
ATOM 676 O O . ASN A 1 85 ? -11.891 -12.352 -3.4 1 98.69 85 ASN A O 1
ATOM 680 N N . LYS A 1 86 ? -10.398 -13.852 -4.066 1 98.75 86 LYS A N 1
ATOM 681 C CA . LYS A 1 86 ? -10.141 -14.305 -2.705 1 98.75 86 LYS A CA 1
ATOM 682 C C . LYS A 1 86 ? -9.508 -13.195 -1.866 1 98.75 86 LYS A C 1
ATOM 684 O O . LYS A 1 86 ? -9.875 -13.008 -0.706 1 98.75 86 LYS A O 1
ATOM 689 N N . ALA A 1 87 ? -8.539 -12.492 -2.432 1 98.75 87 ALA A N 1
ATOM 690 C CA . ALA A 1 87 ? -7.906 -11.383 -1.718 1 98.75 87 ALA A CA 1
ATOM 691 C C . ALA A 1 87 ? -8.922 -10.305 -1.363 1 98.75 87 ALA A C 1
ATOM 693 O O . ALA A 1 87 ? -9.008 -9.875 -0.211 1 98.75 87 ALA A O 1
ATOM 694 N N . ILE A 1 88 ? -9.719 -9.93 -2.33 1 98.56 88 ILE A N 1
ATOM 695 C CA . ILE A 1 88 ? -10.711 -8.875 -2.145 1 98.56 88 ILE A CA 1
ATOM 696 C C . ILE A 1 88 ? -11.734 -9.305 -1.102 1 98.56 88 ILE A C 1
ATOM 698 O O . ILE A 1 88 ? -12.086 -8.531 -0.206 1 98.56 88 ILE A O 1
ATOM 702 N N . SER A 1 89 ? -12.203 -10.523 -1.217 1 98.31 89 SER A N 1
ATOM 703 C CA . SER A 1 89 ? -13.164 -11.047 -0.254 1 98.31 89 SER A CA 1
ATOM 704 C C . SER A 1 89 ? -12.609 -11.008 1.164 1 98.31 89 SER A C 1
ATOM 706 O O . SER A 1 89 ? -13.297 -10.586 2.098 1 98.31 89 SER A O 1
ATOM 708 N N . TYR A 1 90 ? -11.414 -11.438 1.349 1 98.44 90 TYR A N 1
ATOM 709 C CA . TYR A 1 90 ? -10.773 -11.445 2.658 1 98.44 90 TYR A CA 1
ATOM 710 C C . TYR A 1 90 ? -10.672 -10.031 3.223 1 98.44 90 TYR A C 1
ATOM 712 O O . TYR A 1 90 ? -10.984 -9.797 4.391 1 98.44 90 TYR A O 1
ATOM 720 N N . ILE A 1 91 ? -10.227 -9.094 2.414 1 98.31 91 ILE A N 1
ATOM 721 C CA . ILE A 1 91 ? -10.055 -7.707 2.822 1 98.31 91 ILE A CA 1
ATOM 722 C C . ILE A 1 91 ? -11.398 -7.125 3.254 1 98.31 91 ILE A C 1
ATOM 724 O O . ILE A 1 91 ? -11.484 -6.457 4.289 1 98.31 91 ILE A O 1
ATOM 728 N N . LYS A 1 92 ? -12.406 -7.387 2.51 1 97.38 92 LYS A N 1
ATOM 729 C CA . LYS A 1 92 ? -13.75 -6.902 2.828 1 97.38 92 LYS A CA 1
ATOM 730 C C . LYS A 1 92 ? -14.25 -7.496 4.141 1 97.38 92 LYS A C 1
ATOM 732 O O . LYS A 1 92 ? -14.867 -6.797 4.945 1 97.38 92 LYS A O 1
ATOM 737 N N . GLU A 1 93 ? -14.008 -8.773 4.273 1 97 93 GLU A N 1
ATOM 738 C CA . GLU A 1 93 ? -14.414 -9.453 5.5 1 97 93 GLU A CA 1
ATOM 739 C C . GLU A 1 93 ? -13.75 -8.828 6.723 1 97 93 GLU A C 1
ATOM 741 O O . GLU A 1 93 ? -14.336 -8.805 7.809 1 97 93 GLU A O 1
ATOM 746 N N . LYS A 1 94 ? -12.523 -8.328 6.582 1 96.88 94 LYS A N 1
ATOM 747 C CA . LYS A 1 94 ? -11.797 -7.703 7.68 1 96.88 94 LYS A CA 1
ATOM 748 C C . LYS A 1 94 ? -12.266 -6.27 7.91 1 96.88 94 LYS A C 1
ATOM 750 O O . LYS A 1 94 ? -11.82 -5.602 8.844 1 96.88 94 LYS A O 1
ATOM 755 N N . GLY A 1 95 ? -13.125 -5.746 6.98 1 95.44 95 GLY A N 1
ATOM 756 C CA . GLY A 1 95 ? -13.695 -4.418 7.141 1 95.44 95 GLY A CA 1
ATOM 757 C C . GLY A 1 95 ? -12.727 -3.305 6.781 1 95.44 95 GLY A C 1
ATOM 758 O O . GLY A 1 95 ? -12.766 -2.227 7.379 1 95.44 95 GLY A O 1
ATOM 759 N N . ILE A 1 96 ? -11.82 -3.58 5.949 1 96.88 96 ILE A N 1
ATOM 760 C CA . ILE A 1 96 ? -10.867 -2.557 5.535 1 96.88 96 ILE A CA 1
ATOM 761 C C . ILE A 1 96 ? -11.531 -1.615 4.531 1 96.88 96 ILE A C 1
ATOM 763 O O . ILE A 1 96 ? -12.188 -2.062 3.59 1 96.88 96 ILE A O 1
ATOM 767 N N . TYR A 1 97 ? -11.266 -0.379 4.629 1 94.75 97 TYR A N 1
ATOM 768 C CA . TYR A 1 97 ? -12.047 0.661 3.963 1 94.75 97 TYR A CA 1
ATOM 769 C C . TYR A 1 97 ? -11.672 0.768 2.49 1 94.75 97 TYR A C 1
ATOM 771 O O . TYR A 1 97 ? -12.539 0.779 1.619 1 94.75 97 TYR A O 1
ATOM 779 N N . MET A 1 98 ? -10.406 0.823 2.195 1 97.38 98 MET A N 1
ATOM 780 C CA . MET A 1 98 ? -9.938 1.098 0.838 1 97.38 98 MET A CA 1
ATOM 781 C C . MET A 1 98 ? -9.023 -0.016 0.34 1 97.38 98 MET A C 1
ATOM 783 O O . MET A 1 98 ? -8.117 -0.442 1.053 1 97.38 98 MET A O 1
ATOM 787 N N . ILE A 1 99 ? -9.258 -0.513 -0.846 1 98.56 99 ILE A N 1
ATOM 788 C CA . ILE A 1 99 ? -8.375 -1.445 -1.53 1 98.56 99 ILE A CA 1
ATOM 789 C C . ILE A 1 99 ? -7.723 -0.754 -2.727 1 98.56 99 ILE A C 1
ATOM 791 O O . ILE A 1 99 ? -8.406 -0.1 -3.52 1 98.56 99 ILE A O 1
ATOM 795 N N . SER A 1 100 ? -6.434 -0.87 -2.822 1 98.5 100 SER A N 1
ATOM 796 C CA . SER A 1 100 ? -5.703 -0.256 -3.928 1 98.5 100 SER A CA 1
ATOM 797 C C . SER A 1 100 ? -4.812 -1.271 -4.637 1 98.5 100 SER A C 1
ATOM 799 O O . SER A 1 100 ? -4.414 -2.275 -4.039 1 98.5 100 SER A O 1
ATOM 801 N N . VAL A 1 101 ? -4.543 -1.005 -5.922 1 98.06 101 VAL A N 1
ATOM 802 C CA . VAL A 1 101 ? -3.605 -1.766 -6.742 1 98.06 101 VAL A CA 1
ATOM 803 C C . VAL A 1 101 ? -2.803 -0.813 -7.625 1 98.06 101 VAL A C 1
ATOM 805 O O . VAL A 1 101 ? -3.336 0.183 -8.117 1 98.06 101 VAL A O 1
ATOM 808 N N . ILE A 1 102 ? -1.52 -1.091 -7.77 1 96.75 102 ILE A N 1
ATOM 809 C CA . ILE A 1 102 ? -0.691 -0.406 -8.758 1 96.75 102 ILE A CA 1
ATOM 810 C C . ILE A 1 102 ? -0.404 -1.341 -9.93 1 96.75 102 ILE A C 1
ATOM 812 O O . ILE A 1 102 ? 0.131 -2.436 -9.742 1 96.75 102 ILE A O 1
ATOM 816 N N . TYR A 1 103 ? -0.739 -0.926 -11.148 1 93.06 103 TYR A N 1
ATOM 817 C CA . TYR A 1 103 ? -0.568 -1.863 -12.258 1 93.06 103 TYR A CA 1
ATOM 818 C C . TYR A 1 103 ? 0.212 -1.223 -13.398 1 93.06 103 TYR A C 1
ATOM 820 O O . TYR A 1 103 ? 0.591 -1.901 -14.352 1 93.06 103 TYR A O 1
ATOM 828 N N . GLY A 1 104 ? 0.619 0.018 -13.289 1 84.56 104 GLY A N 1
ATOM 829 C CA . GLY A 1 104 ? 1.621 0.673 -14.117 1 84.56 104 GLY A CA 1
ATOM 830 C C . GLY A 1 104 ? 1.183 0.854 -15.555 1 84.56 104 GLY A C 1
ATOM 831 O O . GLY A 1 104 ? 1.209 1.969 -16.078 1 84.56 104 GLY A O 1
ATOM 832 N N . GLU A 1 105 ? 0.709 -0.256 -16.188 1 84.56 105 GLU A N 1
ATOM 833 C CA . GLU A 1 105 ? 0.492 -0.231 -17.625 1 84.56 105 GLU A CA 1
ATOM 834 C C . GLU A 1 105 ? -0.997 -0.187 -17.969 1 84.56 105 GLU A C 1
ATOM 836 O O . GLU A 1 105 ? -1.808 -0.83 -17.297 1 84.56 105 GLU A O 1
ATOM 841 N N . GLU A 1 106 ? -1.281 0.488 -19.078 1 89.56 106 GLU A N 1
ATOM 842 C CA . GLU A 1 106 ? -2.654 0.628 -19.547 1 89.56 106 GLU A CA 1
ATOM 843 C C . GLU A 1 106 ? -3.252 -0.727 -19.922 1 89.56 106 GLU A C 1
ATOM 845 O O . GLU A 1 106 ? -4.453 -0.948 -19.75 1 89.56 106 GLU A O 1
ATOM 850 N N . GLU A 1 107 ? -2.404 -1.632 -20.281 1 90.56 107 GLU A N 1
ATOM 851 C CA . GLU A 1 107 ? -2.871 -2.934 -20.75 1 90.56 107 GLU A CA 1
ATOM 852 C C . GLU A 1 107 ? -3.539 -3.717 -19.625 1 90.56 107 GLU A C 1
ATOM 854 O O . GLU A 1 107 ? -4.355 -4.605 -19.891 1 90.56 107 GLU A O 1
ATOM 859 N N . LEU A 1 108 ? -3.229 -3.393 -18.406 1 92.88 108 LEU A N 1
ATOM 860 C CA . LEU A 1 108 ? -3.764 -4.121 -17.266 1 92.88 108 LEU A CA 1
ATOM 861 C C . LEU A 1 108 ? -5.012 -3.434 -16.719 1 92.88 108 LEU A C 1
ATOM 863 O O . LEU A 1 108 ? -5.688 -3.973 -15.836 1 92.88 108 LEU A O 1
ATOM 867 N N . ARG A 1 109 ? -5.371 -2.314 -17.219 1 95.06 109 ARG A N 1
ATOM 868 C CA . ARG A 1 109 ? -6.492 -1.521 -16.734 1 95.06 109 ARG A CA 1
ATOM 869 C C . ARG A 1 109 ? -7.793 -2.318 -16.781 1 95.06 109 ARG A C 1
ATOM 871 O O . ARG A 1 109 ? -8.531 -2.379 -15.797 1 95.06 109 ARG A O 1
ATOM 878 N N . SER A 1 110 ? -8.055 -2.941 -17.875 1 95.12 110 SER A N 1
ATOM 879 C CA . SER A 1 110 ? -9.297 -3.682 -18.062 1 95.12 110 SER A CA 1
ATOM 880 C C . SER A 1 110 ? -9.406 -4.84 -17.078 1 95.12 110 SER A C 1
ATOM 882 O O . SER A 1 110 ? -10.5 -5.152 -16.594 1 95.12 110 SER A O 1
ATOM 884 N N . PHE A 1 111 ? -8.266 -5.449 -16.844 1 95.88 111 PHE A N 1
ATOM 885 C CA . PHE A 1 111 ? -8.25 -6.562 -15.906 1 95.88 111 PHE A CA 1
ATOM 886 C C . PHE A 1 111 ? -8.711 -6.109 -14.523 1 95.88 111 PHE A C 1
ATOM 888 O O . PHE A 1 111 ? -9.594 -6.73 -13.922 1 95.88 111 PHE A O 1
ATOM 895 N N . TYR A 1 112 ? -8.234 -5.039 -14.031 1 96.94 112 TYR A N 1
ATOM 896 C CA . TYR A 1 112 ? -8.539 -4.598 -12.672 1 96.94 112 TYR A CA 1
ATOM 897 C C . TYR A 1 112 ? -9.898 -3.914 -12.609 1 96.94 112 TYR A C 1
ATOM 899 O O . TYR A 1 112 ? -10.578 -3.963 -11.586 1 96.94 112 TYR A O 1
ATOM 907 N N . GLU A 1 113 ? -10.328 -3.301 -13.688 1 96.19 113 GLU A N 1
ATOM 908 C CA . GLU A 1 113 ? -11.648 -2.678 -13.742 1 96.19 113 GLU A CA 1
ATOM 909 C C . GLU A 1 113 ? -12.75 -3.711 -13.562 1 96.19 113 GLU A C 1
ATOM 911 O O . GLU A 1 113 ? -13.82 -3.398 -13.031 1 96.19 113 GLU A O 1
ATOM 916 N N . ARG A 1 114 ? -12.469 -4.918 -13.945 1 96.25 114 ARG A N 1
ATOM 917 C CA . ARG A 1 114 ? -13.445 -5.996 -13.805 1 96.25 114 ARG A CA 1
ATOM 918 C C . ARG A 1 114 ? -13.766 -6.258 -12.336 1 96.25 114 ARG A C 1
ATOM 920 O O . ARG A 1 114 ? -14.82 -6.805 -12.016 1 96.25 114 ARG A O 1
ATOM 927 N N . PHE A 1 115 ? -12.883 -5.93 -11.492 1 97.25 115 PHE A N 1
ATOM 928 C CA . PHE A 1 115 ? -13.078 -6.152 -10.07 1 97.25 115 PHE A CA 1
ATOM 929 C C . PHE A 1 115 ? -13.664 -4.91 -9.406 1 97.25 115 PHE A C 1
ATOM 931 O O . PHE A 1 115 ? -13.844 -4.879 -8.18 1 97.25 115 PHE A O 1
ATOM 938 N N . GLY A 1 116 ? -13.867 -3.809 -10.211 1 96.75 116 GLY A N 1
ATOM 939 C CA . GLY A 1 116 ? -14.5 -2.613 -9.672 1 96.75 116 GLY A CA 1
ATOM 940 C C . GLY A 1 116 ? -13.508 -1.501 -9.367 1 96.75 116 GLY A C 1
ATOM 941 O O . GLY A 1 116 ? -13.891 -0.459 -8.828 1 96.75 116 GLY A O 1
ATOM 942 N N . PHE A 1 117 ? -12.266 -1.68 -9.766 1 97.25 117 PHE A N 1
ATOM 943 C CA . PHE A 1 117 ? -11.281 -0.636 -9.5 1 97.25 117 PHE A CA 1
ATOM 944 C C . PHE A 1 117 ? -11.477 0.541 -10.453 1 97.25 117 PHE A C 1
ATOM 946 O O . PHE A 1 117 ? -11.664 0.351 -11.656 1 97.25 117 PHE A O 1
ATOM 953 N N . TYR A 1 118 ? -11.438 1.705 -9.875 1 95.44 118 TYR A N 1
ATOM 954 C CA . TYR A 1 118 ? -11.406 2.922 -10.672 1 95.44 118 TYR A CA 1
ATOM 955 C C . TYR A 1 118 ? -9.977 3.406 -10.867 1 95.44 118 TYR A C 1
ATOM 957 O O . TYR A 1 118 ? -9.219 3.533 -9.906 1 95.44 118 TYR A O 1
ATOM 965 N N . THR A 1 119 ? -9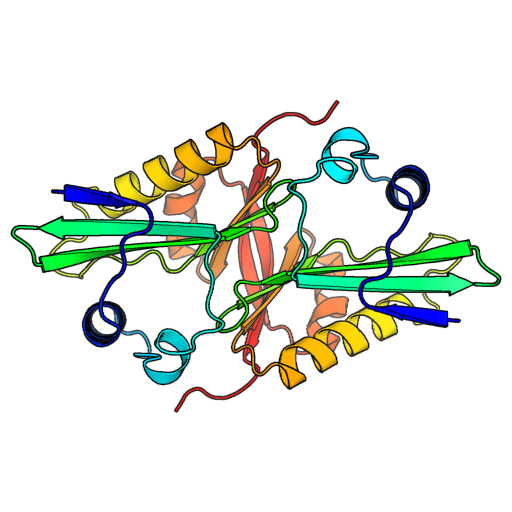.672 3.76 -12.094 1 94.69 119 THR A N 1
ATOM 966 C CA . THR A 1 119 ? -8.297 4.102 -12.445 1 94.69 119 THR A CA 1
ATOM 967 C C . THR A 1 119 ? -7.961 5.52 -11.992 1 94.69 119 THR A C 1
ATOM 969 O O . THR A 1 119 ? -8.773 6.434 -12.141 1 94.69 119 THR A O 1
ATOM 972 N N . MET A 1 120 ? -6.773 5.641 -11.484 1 94.62 120 MET A N 1
ATOM 973 C CA . MET A 1 120 ? -6.238 6.941 -11.102 1 94.62 120 MET A CA 1
ATOM 974 C C . MET A 1 120 ? -4.719 6.965 -11.219 1 94.62 120 MET A C 1
ATOM 976 O O . MET A 1 120 ? -4.117 6.012 -11.719 1 94.62 120 MET A O 1
ATOM 980 N N . LEU A 1 121 ? -4.129 8.094 -10.781 1 95.44 121 LEU A N 1
ATOM 981 C CA . LEU A 1 121 ? -2.686 8.242 -10.938 1 95.44 121 LEU A CA 1
ATOM 982 C C . LEU A 1 121 ? -1.962 7.934 -9.633 1 95.44 121 LEU A C 1
ATOM 984 O O . LEU A 1 121 ? -2.475 8.219 -8.555 1 95.44 121 LEU A O 1
ATOM 988 N N . CYS A 1 122 ? -0.868 7.316 -9.828 1 97.44 122 CYS A N 1
ATOM 989 C CA . CYS A 1 122 ? 0.03 7.035 -8.711 1 97.44 122 CYS A CA 1
ATOM 990 C C . CYS A 1 122 ? 1.483 7.246 -9.117 1 97.44 122 CYS A C 1
ATOM 992 O O . CYS A 1 122 ? 1.765 7.68 -10.234 1 97.44 122 CYS A O 1
ATOM 994 N N . GLY A 1 123 ? 2.363 7.168 -8.133 1 96.88 123 GLY A N 1
ATOM 995 C CA . GLY A 1 123 ? 3.793 7.266 -8.383 1 96.88 123 GLY A CA 1
ATOM 996 C C . GLY A 1 123 ? 4.602 6.242 -7.605 1 96.88 123 GLY A C 1
ATOM 997 O O . GLY A 1 123 ? 4.184 5.793 -6.535 1 96.88 123 GLY A O 1
ATOM 998 N N . GLN A 1 124 ? 5.758 5.879 -8.188 1 97.38 124 GLN A N 1
ATOM 999 C CA . GLN A 1 124 ? 6.652 4.949 -7.508 1 97.38 124 GLN A CA 1
ATOM 1000 C C . GLN A 1 124 ? 8.109 5.379 -7.652 1 97.38 124 GLN A C 1
ATOM 1002 O O . GLN A 1 124 ? 8.477 6.012 -8.648 1 97.38 124 GLN A O 1
ATOM 1007 N N . ILE A 1 125 ? 8.914 5.035 -6.641 1 96.69 125 ILE A N 1
ATOM 1008 C CA . ILE A 1 125 ? 10.367 5.172 -6.738 1 96.69 125 ILE A CA 1
ATOM 1009 C C . ILE A 1 125 ? 11.047 3.938 -6.148 1 96.69 125 ILE A C 1
ATOM 1011 O O . ILE A 1 125 ? 10.578 3.385 -5.148 1 96.69 125 ILE A O 1
ATOM 1015 N N . GLU A 1 126 ? 12.016 3.414 -6.852 1 94.25 126 GLU A N 1
ATOM 1016 C CA . GLU A 1 126 ? 12.883 2.367 -6.32 1 94.25 126 GLU A CA 1
ATOM 1017 C C . GLU A 1 126 ? 14 2.959 -5.461 1 94.25 126 GLU A C 1
ATOM 1019 O O . GLU A 1 126 ? 14.711 3.861 -5.902 1 94.25 126 GLU A O 1
ATOM 1024 N N . THR A 1 127 ? 14.18 2.477 -4.246 1 91.94 127 THR A N 1
ATOM 1025 C CA . THR A 1 127 ? 15.117 3.094 -3.322 1 91.94 127 THR A CA 1
ATOM 1026 C C . THR A 1 127 ? 16.531 2.578 -3.568 1 91.94 127 THR A C 1
ATOM 1028 O O . THR A 1 127 ? 17.516 3.199 -3.137 1 91.94 127 THR A O 1
ATOM 1031 N N . TYR A 1 128 ? 16.672 1.526 -4.066 1 82.75 128 TYR A N 1
ATOM 1032 C CA . TYR A 1 128 ? 17.953 0.956 -4.473 1 82.75 128 TYR A CA 1
ATOM 1033 C C . TYR A 1 128 ? 17.766 -0.019 -5.629 1 82.75 128 TYR A C 1
ATOM 1035 O O . TYR A 1 128 ? 16.641 -0.419 -5.941 1 82.75 128 TYR A O 1
ATOM 1043 N N . LYS A 1 129 ? 18.859 -0.095 -6.355 1 69.31 129 LYS A N 1
ATOM 1044 C CA . LYS A 1 129 ? 18.797 -1.052 -7.457 1 69.31 129 LYS A CA 1
ATOM 1045 C C . LYS A 1 129 ? 18.969 -2.48 -6.953 1 69.31 129 LYS A C 1
ATOM 1047 O O . LYS A 1 129 ? 19.969 -2.789 -6.281 1 69.31 129 LYS A O 1
ATOM 1052 N N . SER A 1 130 ? 17.828 -3.275 -7.023 1 55.19 130 SER A N 1
ATOM 1053 C CA . SER A 1 130 ? 17.969 -4.68 -6.645 1 55.19 130 SER A CA 1
ATOM 1054 C C . SER A 1 130 ? 18.766 -5.457 -7.688 1 55.19 130 SER A C 1
ATOM 1056 O O . SER A 1 130 ? 18.594 -5.238 -8.891 1 55.19 130 SER A O 1
ATOM 1058 N N . LYS A 1 131 ? 20.047 -5.879 -7.387 1 49.31 131 LYS A N 1
ATOM 1059 C CA . LYS A 1 131 ? 20.922 -6.68 -8.234 1 49.31 131 LYS A CA 1
ATOM 1060 C C . LYS A 1 131 ? 20.312 -8.047 -8.523 1 49.31 131 LYS A C 1
ATOM 1062 O O . LYS A 1 131 ? 19.609 -8.602 -7.684 1 49.31 131 LYS A O 1
ATOM 1067 N N . MET B 1 1 ? 8.516 24.484 14.031 1 92.44 1 MET B N 1
ATOM 1068 C CA . MET B 1 1 ? 7.66 23.328 13.805 1 92.44 1 MET B CA 1
ATOM 1069 C C . MET B 1 1 ? 8.289 22.062 14.375 1 92.44 1 MET B C 1
ATOM 1071 O O . MET B 1 1 ? 9.508 21.875 14.297 1 92.44 1 MET B O 1
ATOM 1075 N N . ASP B 1 2 ? 7.562 21.344 15.086 1 96.88 2 ASP B N 1
ATOM 1076 C CA . ASP B 1 2 ? 8.008 20.109 15.734 1 96.88 2 ASP B CA 1
ATOM 1077 C C . ASP B 1 2 ? 7.465 18.891 15.016 1 96.88 2 ASP B C 1
ATOM 1079 O O . ASP B 1 2 ? 6.254 18.766 14.82 1 96.88 2 ASP B O 1
ATOM 1083 N N . TYR B 1 3 ? 8.391 18.016 14.562 1 98.31 3 TYR B N 1
ATOM 1084 C CA . TYR B 1 3 ? 8.008 16.766 13.898 1 98.31 3 TYR B CA 1
ATOM 1085 C C . TYR B 1 3 ? 8.234 15.57 14.812 1 98.31 3 TYR B C 1
ATOM 1087 O O . TYR B 1 3 ? 9.32 15.406 15.375 1 98.31 3 TYR B O 1
ATOM 1095 N N . ARG B 1 4 ? 7.219 14.727 14.984 1 98.31 4 ARG B N 1
ATOM 1096 C CA . ARG B 1 4 ? 7.285 13.578 15.883 1 98.31 4 ARG B CA 1
ATOM 1097 C C . ARG B 1 4 ? 6.93 12.289 15.141 1 98.31 4 ARG B C 1
ATOM 1099 O O . ARG B 1 4 ? 5.906 12.219 14.461 1 98.31 4 ARG B O 1
ATOM 1106 N N . LEU B 1 5 ? 7.812 11.273 15.336 1 98.38 5 LEU B N 1
ATOM 1107 C CA . LEU B 1 5 ? 7.594 9.984 14.688 1 98.38 5 LEU B CA 1
ATOM 1108 C C . LEU B 1 5 ? 6.805 9.039 15.594 1 98.38 5 LEU B C 1
ATOM 1110 O O . LEU B 1 5 ? 7.102 8.93 16.781 1 98.38 5 LEU B O 1
ATOM 1114 N N . ASN B 1 6 ? 5.805 8.477 15.039 1 98.25 6 ASN B N 1
ATOM 1115 C CA . ASN B 1 6 ? 5.035 7.402 15.664 1 98.25 6 ASN B CA 1
ATOM 1116 C C . ASN B 1 6 ? 4.48 7.82 17.016 1 98.25 6 ASN B C 1
ATOM 1118 O O . ASN B 1 6 ? 4.453 7.02 17.953 1 98.25 6 ASN B O 1
ATOM 1122 N N . GLU B 1 7 ? 4.141 9.039 17.062 1 96.75 7 GLU B N 1
ATOM 1123 C CA . GLU B 1 7 ? 3.48 9.523 18.266 1 96.75 7 GLU B CA 1
ATOM 1124 C C . GLU B 1 7 ? 2.029 9.055 18.328 1 96.75 7 GLU B C 1
ATOM 1126 O O . GLU B 1 7 ? 1.336 9.023 17.312 1 96.75 7 GLU B O 1
ATOM 1131 N N . LYS B 1 8 ? 1.599 8.758 19.562 1 95.62 8 LYS B N 1
ATOM 1132 C CA . LYS B 1 8 ? 0.175 8.492 19.75 1 95.62 8 LYS B CA 1
ATOM 1133 C C . LYS B 1 8 ? -0.638 9.781 19.719 1 95.62 8 LYS B C 1
ATOM 1135 O O . LYS B 1 8 ? -0.469 10.648 20.562 1 95.62 8 LYS B O 1
ATOM 1140 N N . ILE B 1 9 ? -1.416 9.914 18.766 1 97.56 9 ILE B N 1
ATOM 1141 C CA . ILE B 1 9 ? -2.264 11.086 18.594 1 97.56 9 ILE B CA 1
ATOM 1142 C C . ILE B 1 9 ? -3.703 10.75 18.969 1 97.56 9 ILE B C 1
ATOM 1144 O O . ILE B 1 9 ? -4.246 9.734 18.531 1 97.56 9 ILE B O 1
ATOM 1148 N N . PRO B 1 10 ? -4.297 11.586 19.812 1 97.88 10 PRO B N 1
ATOM 1149 C CA . PRO B 1 10 ? -5.711 11.336 20.078 1 97.88 10 PRO B CA 1
ATOM 1150 C C . PRO B 1 10 ? -6.555 11.258 18.812 1 97.88 10 PRO B C 1
ATOM 1152 O O . PRO B 1 10 ? -6.336 12.023 17.875 1 97.88 10 PRO B O 1
ATOM 1155 N N . ILE B 1 11 ? -7.488 10.375 18.844 1 98.06 11 ILE B N 1
ATOM 1156 C CA . ILE B 1 11 ? -8.312 10.086 17.672 1 98.06 11 ILE B CA 1
ATOM 1157 C C . ILE B 1 11 ? -8.992 11.359 17.188 1 98.06 11 ILE B C 1
ATOM 1159 O O . ILE B 1 11 ? -8.969 11.672 15.992 1 98.06 11 ILE B O 1
ATOM 1163 N N . LEU B 1 12 ? -9.562 12.102 18.047 1 98.31 12 LEU B N 1
ATOM 1164 C CA . LEU B 1 12 ? -10.32 13.289 17.688 1 98.31 12 LEU B CA 1
ATOM 1165 C C . LEU B 1 12 ? -9.414 14.352 17.078 1 98.31 12 LEU B C 1
ATOM 1167 O O . LEU B 1 12 ? -9.828 15.094 16.188 1 98.31 12 LEU B O 1
ATOM 1171 N N . THR B 1 13 ? -8.188 14.414 17.562 1 98.5 13 THR B N 1
ATOM 1172 C CA . THR B 1 13 ? -7.223 15.375 17.031 1 98.5 13 THR B CA 1
ATOM 1173 C C . THR B 1 13 ? -6.902 15.055 15.57 1 98.5 13 THR B C 1
ATOM 1175 O O . THR B 1 13 ? -6.875 15.961 14.727 1 98.5 13 THR B O 1
ATOM 1178 N N . LEU B 1 14 ? -6.68 13.844 15.273 1 98.44 14 LEU B N 1
ATOM 1179 C CA . LEU B 1 14 ? -6.402 13.43 13.906 1 98.44 14 LEU B CA 1
ATOM 1180 C C . LEU B 1 14 ? -7.641 13.586 13.023 1 98.44 14 LEU B C 1
ATOM 1182 O O . LEU B 1 14 ? -7.543 14.039 11.883 1 98.44 14 LEU B O 1
ATOM 1186 N N . ALA B 1 15 ? -8.781 13.258 13.609 1 98.38 15 ALA B N 1
ATOM 1187 C CA . ALA B 1 15 ? -10.039 13.43 12.898 1 98.38 15 ALA B CA 1
ATOM 1188 C C . ALA B 1 15 ? -10.281 14.898 12.555 1 98.38 15 ALA B C 1
ATOM 1190 O O . ALA B 1 15 ? -10.734 15.227 11.461 1 98.38 15 ALA B O 1
ATOM 1191 N N . ASP B 1 16 ? -9.969 15.734 13.461 1 98.38 16 ASP B N 1
ATOM 1192 C CA . ASP B 1 16 ? -10.102 17.172 13.234 1 98.38 16 ASP B CA 1
ATOM 1193 C C . ASP B 1 16 ? -9.195 17.625 12.094 1 98.38 16 ASP B C 1
ATOM 1195 O O . ASP B 1 16 ? -9.594 18.469 11.289 1 98.38 16 ASP B O 1
ATOM 1199 N N . LEU B 1 17 ? -8.023 17.156 12.07 1 98.56 17 LEU B N 1
ATOM 1200 C CA . LEU B 1 17 ? -7.113 17.5 10.984 1 98.56 17 LEU B CA 1
ATOM 1201 C C . LEU B 1 17 ? -7.656 17.016 9.641 1 98.56 17 LEU B C 1
ATOM 1203 O O . LEU B 1 17 ? -7.648 17.766 8.664 1 98.56 17 LEU B O 1
ATOM 1207 N N . ARG B 1 18 ? -8.094 15.773 9.602 1 98.31 18 ARG B N 1
ATOM 1208 C CA . ARG B 1 18 ? -8.703 15.258 8.375 1 98.31 18 ARG B CA 1
ATOM 1209 C C . ARG B 1 18 ? -9.836 16.156 7.906 1 98.31 18 ARG B C 1
ATOM 1211 O O . ARG B 1 18 ? -9.891 16.547 6.734 1 98.31 18 ARG B O 1
ATOM 1218 N N . GLN B 1 19 ? -10.664 16.5 8.789 1 98.12 19 GLN B N 1
ATOM 1219 C CA . GLN B 1 19 ? -11.797 17.359 8.477 1 98.12 19 GLN B CA 1
ATOM 1220 C C . GLN B 1 19 ? -11.328 18.719 7.957 1 98.12 19 GLN B C 1
ATOM 1222 O O . GLN B 1 19 ? -11.945 19.297 7.059 1 98.12 19 GLN B O 1
ATOM 1227 N N . SER B 1 20 ? -10.336 19.203 8.547 1 98.06 20 SER B N 1
ATOM 1228 C CA . SER B 1 20 ? -9.82 20.531 8.172 1 98.06 20 SER B CA 1
ATOM 1229 C C . SER B 1 20 ? -9.383 20.562 6.715 1 98.06 20 SER B C 1
ATOM 1231 O O . SER B 1 20 ? -9.344 21.625 6.098 1 98.06 20 SER B O 1
ATOM 1233 N N . VAL B 1 21 ? -9.016 19.422 6.133 1 97.38 21 VAL B N 1
ATOM 1234 C CA . VAL B 1 21 ? -8.57 19.375 4.746 1 97.38 21 VAL B CA 1
ATOM 1235 C C . VAL B 1 21 ? -9.695 18.859 3.854 1 97.38 21 VAL B C 1
ATOM 1237 O O . VAL B 1 21 ? -9.469 18.5 2.699 1 97.38 21 VAL B O 1
ATOM 1240 N N . GLY B 1 22 ? -10.867 18.734 4.395 1 96.69 22 GLY B N 1
ATOM 1241 C CA . GLY B 1 22 ? -12.047 18.406 3.619 1 96.69 22 GLY B CA 1
ATOM 1242 C C . GLY B 1 22 ? -12.289 16.906 3.521 1 96.69 22 GLY B C 1
ATOM 1243 O O . GLY B 1 22 ? -13.047 16.453 2.666 1 96.69 22 GLY B O 1
ATOM 1244 N N . TRP B 1 23 ? -11.648 16.125 4.309 1 96.06 23 TRP B N 1
ATOM 1245 C CA . TRP B 1 23 ? -11.789 14.672 4.238 1 96.06 23 TRP B CA 1
ATOM 1246 C C . TRP B 1 23 ? -12.766 14.172 5.297 1 96.06 23 TRP B C 1
ATOM 1248 O O . TRP B 1 23 ? -13.125 14.906 6.219 1 96.06 23 TRP B O 1
ATOM 1258 N N . ASN B 1 24 ? -13.234 12.93 5.113 1 94.69 24 ASN B N 1
ATOM 1259 C CA . ASN B 1 24 ? -14.031 12.297 6.156 1 94.69 24 ASN B CA 1
ATOM 1260 C C . ASN B 1 24 ? -13.234 12.117 7.445 1 94.69 24 ASN B C 1
ATOM 1262 O O . ASN B 1 24 ? -12.023 11.898 7.402 1 94.69 24 ASN B O 1
ATOM 1266 N N . ARG B 1 25 ? -13.922 12.234 8.523 1 96.25 25 ARG B N 1
ATOM 1267 C CA . ARG B 1 25 ? -13.273 12.211 9.836 1 96.25 25 ARG B CA 1
ATOM 1268 C C . ARG B 1 25 ? -12.781 10.812 10.18 1 96.25 25 ARG B C 1
ATOM 1270 O O . ARG B 1 25 ? -11.82 10.656 10.938 1 96.25 25 ARG B O 1
ATOM 1277 N N . MET B 1 26 ? -13.32 9.812 9.852 1 96.31 26 MET B N 1
ATOM 1278 C CA . MET B 1 26 ? -12.953 8.406 10.016 1 96.31 26 MET B CA 1
ATOM 1279 C C . MET B 1 26 ? -12.656 8.094 11.477 1 96.31 26 MET B C 1
ATOM 1281 O O . MET B 1 26 ? -11.672 7.414 11.781 1 96.31 26 MET B O 1
ATOM 1285 N N . GLU B 1 27 ? -13.43 8.641 12.328 1 96.88 27 GLU B N 1
ATOM 1286 C CA . GLU B 1 27 ? -13.203 8.492 13.766 1 96.88 27 GLU B CA 1
ATOM 1287 C C . GLU B 1 27 ? -13.25 7.023 14.18 1 96.88 27 GLU B C 1
ATOM 1289 O O . GLU B 1 27 ? -12.414 6.562 14.953 1 96.88 27 GLU B O 1
ATOM 1294 N N . ARG B 1 28 ? -14.234 6.34 13.664 1 95.69 28 ARG B N 1
ATOM 1295 C CA . ARG B 1 28 ? -14.398 4.934 14.023 1 95.69 28 ARG B CA 1
ATOM 1296 C C . ARG B 1 28 ? -13.18 4.117 13.602 1 95.69 28 ARG B C 1
ATOM 1298 O O . ARG B 1 28 ? -12.656 3.328 14.391 1 95.69 28 ARG B O 1
ATOM 1305 N N . GLU B 1 29 ? -12.75 4.309 12.406 1 96.31 29 GLU B N 1
ATOM 1306 C CA . GLU B 1 29 ? -11.609 3.576 11.859 1 96.31 29 GLU B CA 1
ATOM 1307 C C . GLU B 1 29 ? -10.32 3.947 12.586 1 96.31 29 GLU B C 1
ATOM 1309 O O . GLU B 1 29 ? -9.5 3.076 12.906 1 96.31 29 GLU B O 1
ATOM 1314 N N . LEU B 1 30 ? -10.219 5.238 12.859 1 96.94 30 LEU B N 1
ATOM 1315 C CA . LEU B 1 30 ? -9.023 5.723 13.539 1 96.94 30 LEU B CA 1
ATOM 1316 C C . LEU B 1 30 ? -8.93 5.152 14.953 1 96.94 30 LEU B C 1
ATOM 1318 O O . LEU B 1 30 ? -7.828 4.969 15.477 1 96.94 30 LEU B O 1
ATOM 1322 N N . GLY B 1 31 ? -10.016 4.898 15.508 1 96.81 31 GLY B N 1
ATOM 1323 C CA . GLY B 1 31 ? -10.055 4.387 16.859 1 96.81 31 GLY B CA 1
ATOM 1324 C C . GLY B 1 31 ? -9.984 2.871 16.938 1 96.81 31 GLY B C 1
ATOM 1325 O O . GLY B 1 31 ? -9.992 2.291 18.016 1 96.81 31 GLY B O 1
ATOM 1326 N N . ASN B 1 32 ? -9.945 2.195 15.836 1 97.5 32 ASN B N 1
ATOM 1327 C CA . ASN B 1 32 ? -9.852 0.739 15.789 1 97.5 32 ASN B CA 1
ATOM 1328 C C . ASN B 1 32 ? -8.508 0.241 16.297 1 97.5 32 ASN B C 1
ATOM 1330 O O . ASN B 1 32 ? -7.457 0.646 15.781 1 97.5 32 ASN B O 1
ATOM 1334 N N . PRO B 1 33 ? -8.484 -0.614 17.281 1 96.25 33 PRO B N 1
ATOM 1335 C CA . PRO B 1 33 ? -7.227 -1.075 17.859 1 96.25 33 PRO B CA 1
ATOM 1336 C C . PRO B 1 33 ? -6.379 -1.877 16.875 1 96.25 33 PRO B C 1
ATOM 1338 O O . PRO B 1 33 ? -5.188 -2.09 17.109 1 96.25 33 PRO B O 1
ATOM 1341 N N . LYS B 1 34 ? -6.91 -2.328 15.828 1 96.94 34 LYS B N 1
ATOM 1342 C CA . LYS B 1 34 ? -6.188 -3.113 14.828 1 96.94 34 LYS B CA 1
ATOM 1343 C C . LYS B 1 34 ? -5.359 -2.213 13.914 1 96.94 34 LYS B C 1
ATOM 1345 O O . LYS B 1 34 ? -4.5 -2.695 13.18 1 96.94 34 LYS B O 1
ATOM 1350 N N . LEU B 1 35 ? -5.664 -0.927 13.977 1 97.44 35 LEU B N 1
ATOM 1351 C CA . LEU B 1 35 ? -4.949 0.009 13.109 1 97.44 35 LEU B CA 1
ATOM 1352 C C . LEU B 1 35 ? -3.471 0.072 13.484 1 97.44 35 LEU B C 1
ATOM 1354 O O . LEU B 1 35 ? -3.127 0.413 14.617 1 97.44 35 LEU B O 1
ATOM 1358 N N . GLN B 1 36 ? -2.629 -0.286 12.484 1 96.19 36 GLN B N 1
ATOM 1359 C CA . GLN B 1 36 ? -1.187 -0.274 12.711 1 96.19 36 GLN B CA 1
ATOM 1360 C C . GLN B 1 36 ? -0.444 0.23 11.477 1 96.19 36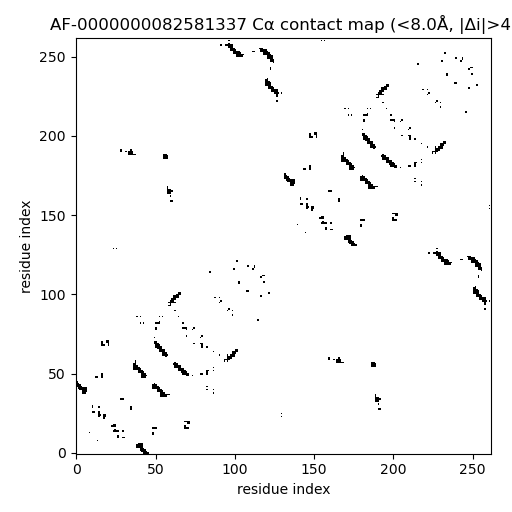 GLN B C 1
ATOM 1362 O O . GLN B 1 36 ? -0.165 -0.541 10.555 1 96.19 36 GLN B O 1
ATOM 1367 N N . ASP B 1 37 ? -0.03 1.449 11.578 1 97.75 37 ASP B N 1
ATOM 1368 C CA . ASP B 1 37 ? 0.808 1.995 10.516 1 97.75 37 ASP B CA 1
ATOM 1369 C C . ASP B 1 37 ? 2.277 1.645 10.742 1 97.75 37 ASP B C 1
ATOM 1371 O O . ASP B 1 37 ? 2.715 1.479 11.883 1 97.75 37 ASP B O 1
ATOM 1375 N N . PHE B 1 38 ? 2.979 1.514 9.664 1 98.56 38 PHE B N 1
ATOM 1376 C CA . PHE B 1 38 ? 4.414 1.273 9.727 1 98.56 38 PHE B CA 1
ATOM 1377 C C . PHE B 1 38 ? 5.141 2.492 10.281 1 98.56 38 PHE B C 1
ATOM 1379 O O . PHE B 1 38 ? 6.082 2.355 11.07 1 98.56 38 PHE B O 1
ATOM 1386 N N . LEU B 1 39 ? 4.68 3.662 9.898 1 98.62 39 LEU B N 1
ATOM 1387 C CA . LEU B 1 39 ? 5.23 4.949 10.305 1 98.62 39 LEU B CA 1
ATOM 1388 C C . LEU B 1 39 ? 4.156 6.035 10.273 1 98.62 39 LEU B C 1
ATOM 1390 O O . LEU B 1 39 ? 3.318 6.059 9.375 1 98.62 39 LEU B O 1
ATOM 1394 N N . THR B 1 40 ? 4.211 6.871 11.289 1 98.81 40 THR B N 1
ATOM 1395 C CA . THR B 1 40 ? 3.484 8.133 11.234 1 98.81 40 THR B CA 1
ATOM 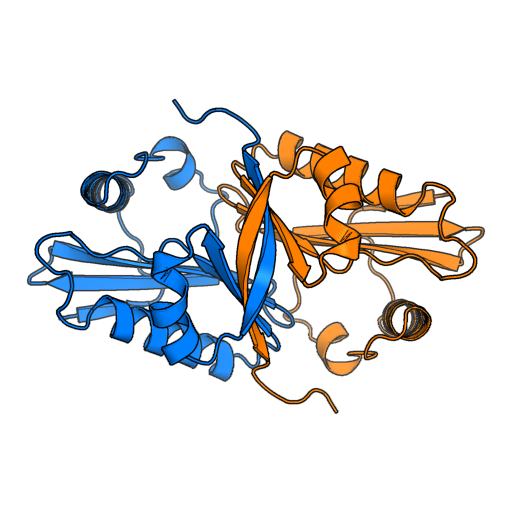1396 C C . THR B 1 40 ? 4.395 9.297 11.617 1 98.81 40 THR B C 1
ATOM 1398 O O . THR B 1 40 ? 5.289 9.148 12.453 1 98.81 40 THR B O 1
ATOM 1401 N N . ILE B 1 41 ? 4.168 10.391 10.984 1 98.88 41 ILE B N 1
ATOM 1402 C CA . ILE B 1 41 ? 4.871 11.617 11.336 1 98.88 41 ILE B CA 1
ATOM 1403 C C . ILE B 1 41 ? 3.865 12.742 11.562 1 98.88 41 ILE B C 1
ATOM 1405 O O . ILE B 1 41 ? 3.055 13.039 10.688 1 98.88 41 ILE B O 1
ATOM 1409 N N . ALA B 1 42 ? 3.939 13.281 12.742 1 98.81 42 ALA B N 1
ATOM 1410 C CA . ALA B 1 42 ? 3.09 14.406 13.109 1 98.81 42 ALA B CA 1
ATOM 1411 C C . ALA B 1 42 ? 3.893 15.703 13.172 1 98.81 42 ALA B C 1
ATOM 1413 O O . ALA B 1 42 ? 5.031 15.711 13.648 1 98.81 42 ALA B O 1
ATOM 1414 N N . CYS B 1 43 ? 3.312 16.719 12.633 1 98.75 43 CYS B N 1
ATOM 1415 C CA . CYS B 1 43 ? 3.906 18.047 12.703 1 98.75 43 CYS B CA 1
ATOM 1416 C C . CYS B 1 43 ? 3.068 18.969 13.586 1 98.75 43 CYS B C 1
ATOM 1418 O O . CYS B 1 43 ? 1.865 19.109 13.359 1 98.75 43 CYS B O 1
ATOM 1420 N N . TYR B 1 44 ? 3.73 19.594 14.531 1 98.44 44 TYR B N 1
ATOM 1421 C CA . TYR B 1 44 ? 3.039 20.484 15.469 1 98.44 44 TYR B CA 1
ATOM 1422 C C . TYR B 1 44 ? 3.568 21.906 15.359 1 98.44 44 TYR B C 1
ATOM 1424 O O . TYR B 1 44 ? 4.77 22.125 15.18 1 98.44 44 TYR B O 1
ATOM 1432 N N . ASP B 1 45 ? 2.637 22.859 15.438 1 97.44 45 ASP B N 1
ATOM 1433 C CA . ASP B 1 45 ? 2.922 24.266 15.719 1 97.44 45 ASP B CA 1
ATOM 1434 C C . ASP B 1 45 ? 2.359 24.672 17.078 1 97.44 45 ASP B C 1
ATOM 1436 O O . ASP B 1 45 ? 1.142 24.766 17.25 1 97.44 45 ASP B O 1
ATOM 1440 N N . ASN B 1 46 ? 3.189 25.062 18.062 1 92.38 46 ASN B N 1
ATOM 1441 C CA . ASN B 1 46 ? 2.754 25.422 19.422 1 92.38 46 ASN B CA 1
ATOM 1442 C C . ASN B 1 46 ? 1.742 24.422 19.969 1 92.38 46 ASN B C 1
ATOM 1444 O O . ASN B 1 46 ? 0.66 24.812 20.406 1 92.38 46 ASN B O 1
ATOM 1448 N N . SER B 1 47 ? 1.809 23.125 19.828 1 93 47 SER B N 1
ATOM 1449 C CA . SER B 1 47 ? 1.054 22.016 20.391 1 93 47 SER B CA 1
ATOM 1450 C C . SER B 1 47 ? -0.145 21.672 19.516 1 93 47 SER B C 1
ATOM 1452 O O . SER B 1 47 ? -0.891 20.734 19.812 1 93 47 SER B O 1
ATOM 1454 N N . LYS B 1 48 ? -0.341 22.469 18.484 1 97.06 48 LYS B N 1
ATOM 1455 C CA . LYS B 1 48 ? -1.417 22.188 17.547 1 97.06 48 LYS B CA 1
ATOM 1456 C C . LYS B 1 48 ? -0.93 21.281 16.406 1 97.06 48 LYS B C 1
ATOM 1458 O O . LYS B 1 48 ? 0.085 21.578 15.766 1 97.06 48 LYS B O 1
ATOM 1463 N N . LEU B 1 49 ? -1.66 20.172 16.203 1 98.56 49 LEU B N 1
ATOM 1464 C CA . LEU B 1 49 ? -1.343 19.297 15.078 1 98.56 49 LEU B CA 1
ATOM 1465 C C . LEU B 1 49 ? -1.695 19.984 13.758 1 98.56 49 LEU B C 1
ATOM 1467 O O . LEU B 1 49 ? -2.865 20.266 13.492 1 98.56 49 LEU B O 1
ATOM 1471 N N . ILE B 1 50 ? -0.674 20.203 12.883 1 98.62 50 ILE B N 1
ATOM 1472 C CA . ILE B 1 50 ? -0.948 20.984 11.672 1 98.62 50 ILE B CA 1
ATOM 1473 C C . ILE B 1 50 ? -0.593 20.156 10.438 1 98.62 50 ILE B C 1
ATOM 1475 O O . ILE B 1 50 ? -0.916 20.547 9.312 1 98.62 50 ILE B O 1
ATOM 1479 N N . GLY B 1 51 ? 0.083 19.094 10.586 1 98.81 51 GLY B N 1
ATOM 1480 C CA . GLY B 1 51 ? 0.468 18.219 9.492 1 98.81 51 GLY B CA 1
ATOM 1481 C C . GLY B 1 51 ? 0.609 16.766 9.914 1 98.81 51 GLY B C 1
ATOM 1482 O O . GLY B 1 51 ? 0.815 16.484 11.094 1 98.81 51 GLY B O 1
ATOM 1483 N N . TYR B 1 52 ? 0.489 15.914 8.93 1 98.81 52 TYR B N 1
ATOM 1484 C CA . TYR B 1 52 ? 0.518 14.484 9.219 1 98.81 52 TYR B CA 1
ATOM 1485 C C . TYR B 1 52 ? 0.777 13.68 7.957 1 98.81 52 TYR B C 1
ATOM 1487 O O . TYR B 1 52 ? 0.381 14.078 6.859 1 98.81 52 TYR B O 1
ATOM 1495 N N . VAL B 1 53 ? 1.444 12.625 8.094 1 98.81 53 VAL B N 1
ATOM 1496 C CA . VAL B 1 53 ? 1.603 11.633 7.035 1 98.81 53 VAL B CA 1
ATOM 1497 C C . VAL B 1 53 ? 1.731 10.242 7.641 1 98.81 53 VAL B C 1
ATOM 1499 O O . VAL B 1 53 ? 2.217 10.086 8.766 1 98.81 53 VAL B O 1
ATOM 1502 N N . SER B 1 54 ? 1.248 9.266 6.992 1 98.69 54 SER B N 1
ATOM 1503 C CA . SER B 1 54 ? 1.398 7.883 7.445 1 98.69 54 SER B CA 1
ATOM 1504 C C . SER B 1 54 ? 1.98 7.004 6.344 1 98.69 54 SER B C 1
ATOM 1506 O O . SER B 1 54 ? 2.049 7.414 5.184 1 98.69 54 SER B O 1
ATOM 1508 N N . VAL B 1 55 ? 2.496 5.855 6.727 1 98.81 55 VAL B N 1
ATOM 1509 C CA . VAL B 1 55 ? 3.1 4.887 5.82 1 98.81 55 VAL B CA 1
ATOM 1510 C C . VAL B 1 55 ? 2.596 3.482 6.148 1 98.81 55 VAL B C 1
ATOM 1512 O O . VAL B 1 55 ? 2.59 3.076 7.312 1 98.81 55 VAL B O 1
ATOM 1515 N N . VAL B 1 56 ? 2.133 2.775 5.176 1 98.75 56 VAL B N 1
ATOM 1516 C CA . VAL B 1 56 ? 1.837 1.348 5.246 1 98.75 56 VAL B CA 1
ATOM 1517 C C . VAL B 1 56 ? 2.965 0.553 4.594 1 98.75 56 VAL B C 1
ATOM 1519 O O . VAL B 1 56 ? 3.441 0.915 3.514 1 98.75 56 VAL B O 1
ATOM 1522 N N . SER B 1 57 ? 3.418 -0.507 5.27 1 98.81 57 SER B N 1
ATOM 1523 C CA . SER B 1 57 ? 4.539 -1.26 4.719 1 98.81 57 SER B CA 1
ATOM 1524 C C . SER B 1 57 ? 4.535 -2.703 5.211 1 98.81 57 SER B C 1
ATOM 1526 O O . SER B 1 57 ? 3.945 -3.006 6.25 1 98.81 57 SER B O 1
ATOM 1528 N N . ASN B 1 58 ? 5.094 -3.547 4.445 1 98.44 58 ASN B N 1
ATOM 1529 C CA . ASN B 1 58 ? 5.348 -4.902 4.922 1 98.44 58 ASN B CA 1
ATOM 1530 C C . ASN B 1 58 ? 6.738 -5.027 5.539 1 98.44 58 ASN B C 1
ATOM 1532 O O . ASN B 1 58 ? 7.191 -6.133 5.832 1 98.44 58 ASN B O 1
ATOM 1536 N N . GLY B 1 59 ? 7.449 -3.871 5.551 1 97.94 59 GLY B N 1
ATOM 1537 C CA . GLY B 1 59 ? 8.68 -3.793 6.312 1 97.94 59 GLY B CA 1
ATOM 1538 C C . GLY B 1 59 ? 9.922 -4.055 5.473 1 97.94 59 GLY B C 1
ATOM 1539 O O . GLY B 1 59 ? 11.039 -3.754 5.895 1 97.94 59 GLY B O 1
ATOM 1540 N N . VAL B 1 60 ? 9.773 -4.543 4.207 1 97.75 60 VAL B N 1
ATOM 1541 C CA . VAL B 1 60 ? 10.953 -4.934 3.449 1 97.75 60 VAL B CA 1
ATOM 1542 C C . VAL B 1 60 ? 10.797 -4.523 1.988 1 97.75 60 VAL B C 1
ATOM 1544 O O . VAL B 1 60 ? 11.562 -3.703 1.479 1 97.75 60 VAL B O 1
ATOM 1547 N N . LEU B 1 61 ? 9.758 -4.922 1.345 1 97.06 61 LEU B N 1
ATOM 1548 C CA . LEU B 1 61 ? 9.641 -4.77 -0.102 1 97.06 61 LEU B CA 1
ATOM 1549 C C . LEU B 1 61 ? 8.977 -3.445 -0.459 1 97.06 61 LEU B C 1
ATOM 1551 O O . LEU B 1 61 ? 9.438 -2.734 -1.354 1 97.06 61 LEU B O 1
ATOM 1555 N N . ASP B 1 62 ? 7.918 -3.152 0.271 1 98 62 ASP B N 1
ATOM 1556 C CA . ASP B 1 62 ? 7.059 -2.066 -0.19 1 98 62 ASP B CA 1
ATOM 1557 C C . ASP B 1 62 ? 6.691 -1.13 0.959 1 98 62 ASP B C 1
ATOM 1559 O O . ASP B 1 62 ? 6.438 -1.582 2.078 1 98 62 ASP B O 1
ATOM 1563 N N . ALA B 1 63 ? 6.652 0.106 0.696 1 98.69 63 ALA B N 1
ATOM 1564 C CA . ALA B 1 63 ? 6.07 1.135 1.553 1 98.69 63 ALA B CA 1
ATOM 1565 C C . ALA B 1 63 ? 5.152 2.057 0.754 1 98.69 63 ALA B C 1
ATOM 1567 O O . ALA B 1 63 ? 5.477 2.441 -0.372 1 98.69 63 ALA B O 1
ATOM 1568 N N . TYR B 1 64 ? 4.043 2.348 1.307 1 98.75 64 TYR B N 1
ATOM 1569 C CA . TYR B 1 64 ? 3.057 3.252 0.724 1 98.75 64 TYR B CA 1
ATOM 1570 C C . TYR B 1 64 ? 2.859 4.48 1.603 1 98.75 64 TYR B C 1
ATOM 1572 O O . TYR B 1 64 ? 2.383 4.375 2.734 1 98.75 64 TYR B O 1
ATOM 1580 N N . ILE B 1 65 ? 3.236 5.625 1.073 1 98.75 65 ILE B N 1
ATOM 1581 C CA . ILE B 1 65 ? 3 6.879 1.781 1 98.75 65 ILE B CA 1
ATOM 1582 C C . ILE B 1 65 ? 1.567 7.348 1.535 1 98.75 65 ILE B C 1
ATOM 1584 O O . ILE B 1 65 ? 1.115 7.41 0.389 1 98.75 65 ILE B O 1
ATOM 1588 N N . GLN B 1 66 ? 0.884 7.617 2.631 1 97.31 66 GLN B N 1
ATOM 1589 C CA . GLN B 1 66 ? -0.512 8.016 2.486 1 97.31 66 GLN B CA 1
ATOM 1590 C C . GLN B 1 66 ? -0.898 9.055 3.531 1 97.31 66 GLN B C 1
ATOM 1592 O O . GLN B 1 66 ? -0.12 9.352 4.441 1 97.31 66 GLN B O 1
ATOM 1597 N N . ASP B 1 67 ? -2.049 9.68 3.33 1 96.81 67 ASP B N 1
ATOM 1598 C CA . ASP B 1 67 ? -2.672 10.602 4.273 1 96.81 67 ASP B CA 1
ATOM 1599 C C . ASP B 1 67 ? -1.767 11.797 4.551 1 96.81 67 ASP B C 1
ATOM 1601 O O . ASP B 1 67 ? -1.582 12.188 5.707 1 96.81 67 ASP B O 1
ATOM 1605 N N . LEU B 1 68 ? -1.143 12.211 3.5 1 97.94 68 LEU B N 1
ATOM 1606 C CA . LEU B 1 68 ? -0.403 13.461 3.652 1 97.94 68 LEU B CA 1
ATOM 1607 C C . LEU B 1 68 ? -1.354 14.648 3.764 1 97.94 68 LEU B C 1
ATOM 1609 O O . LEU B 1 68 ? -2.053 14.984 2.805 1 97.94 68 LEU B O 1
ATOM 1613 N N . MET B 1 69 ? -1.337 15.219 4.926 1 98 69 MET B N 1
ATOM 1614 C CA . MET B 1 69 ? -2.236 16.359 5.113 1 98 69 MET B CA 1
ATOM 1615 C C . MET B 1 69 ? -1.544 17.484 5.879 1 98 69 MET B C 1
ATOM 1617 O O . MET B 1 69 ? -0.751 17.219 6.785 1 98 69 MET B O 1
ATOM 1621 N N . VAL B 1 70 ? -1.841 18.656 5.496 1 98.62 70 VAL B N 1
ATOM 1622 C CA . VAL B 1 70 ? -1.431 19.891 6.141 1 98.62 70 VAL B CA 1
ATOM 1623 C C . VAL B 1 70 ? -2.629 20.828 6.262 1 98.62 70 VAL B C 1
ATOM 1625 O O . VAL B 1 70 ? -3.375 21.031 5.297 1 98.62 70 VAL B O 1
ATOM 1628 N N . ARG B 1 71 ? -2.809 21.359 7.434 1 98.44 71 ARG B N 1
ATOM 1629 C CA . ARG B 1 71 ? -3.896 22.312 7.609 1 98.44 71 ARG B CA 1
ATOM 1630 C C . ARG B 1 71 ? -3.854 23.391 6.535 1 98.44 71 ARG B C 1
ATOM 1632 O O . ARG B 1 71 ? -2.779 23.906 6.203 1 98.44 71 ARG B O 1
ATOM 1639 N N . PRO B 1 72 ? -5.016 23.797 6.09 1 98 72 PRO B N 1
ATOM 1640 C CA . PRO B 1 72 ? -5.07 24.766 4.988 1 98 72 PRO B CA 1
ATOM 1641 C C . PRO B 1 72 ? -4.324 26.062 5.293 1 98 72 PRO B C 1
ATOM 1643 O O . PRO B 1 72 ? -3.605 26.578 4.438 1 98 72 PRO B O 1
ATOM 1646 N N . ASP B 1 73 ? -4.426 26.594 6.449 1 96.81 73 ASP B N 1
ATOM 1647 C CA . ASP B 1 73 ? -3.795 27.844 6.836 1 96.81 73 ASP B CA 1
ATOM 1648 C C . ASP B 1 73 ? -2.281 27.688 6.961 1 96.81 73 ASP B C 1
ATOM 1650 O O . ASP B 1 73 ? -1.559 28.672 7.129 1 96.81 73 ASP B O 1
ATOM 1654 N N . HIS B 1 74 ? -1.767 26.5 6.863 1 97.62 74 HIS B N 1
ATOM 1655 C CA . HIS B 1 74 ? -0.337 26.234 6.984 1 97.62 74 HIS B CA 1
ATOM 1656 C C . HIS B 1 74 ? 0.225 25.641 5.699 1 97.62 74 HIS B C 1
ATOM 1658 O O . HIS B 1 74 ? 1.369 25.172 5.668 1 97.62 74 HIS B O 1
ATOM 1664 N N . GLN B 1 75 ? -0.495 25.594 4.652 1 96.88 75 GLN B N 1
ATOM 1665 C CA . GLN B 1 75 ? -0.052 25.031 3.381 1 96.88 75 GLN B CA 1
ATOM 1666 C C . GLN B 1 75 ? 0.833 26.016 2.623 1 96.88 75 GLN B C 1
ATOM 1668 O O . GLN B 1 75 ? 0.929 27.188 2.996 1 96.88 75 GLN B O 1
ATOM 1673 N N . ASN B 1 76 ? 1.619 25.469 1.717 1 95.56 76 ASN B N 1
ATOM 1674 C CA . ASN B 1 76 ? 2.525 26.234 0.877 1 95.56 76 ASN B CA 1
ATOM 1675 C C . ASN B 1 76 ? 3.633 26.891 1.699 1 95.56 76 ASN B C 1
ATOM 1677 O O . ASN B 1 76 ? 4.098 27.984 1.371 1 95.56 76 ASN B O 1
ATOM 1681 N N . LYS B 1 77 ? 3.934 26.281 2.77 1 96.69 77 LYS B N 1
ATOM 1682 C CA . LYS B 1 77 ? 5 26.766 3.643 1 96.69 77 LYS B CA 1
ATOM 1683 C C . LYS B 1 77 ? 6.098 25.719 3.803 1 96.69 77 LYS B C 1
ATOM 1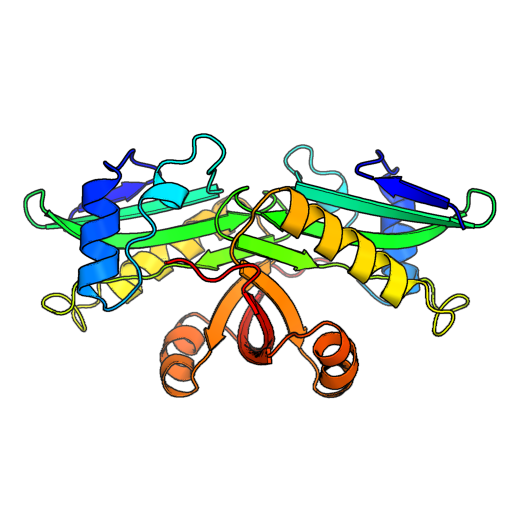685 O O . LYS B 1 77 ? 6.914 25.797 4.723 1 96.69 77 LYS B O 1
ATOM 1690 N N . GLY B 1 78 ? 6.004 24.688 2.959 1 97.38 78 GLY B N 1
ATOM 1691 C CA . GLY B 1 78 ? 7.062 23.688 2.943 1 97.38 78 GLY B CA 1
ATOM 1692 C C . GLY B 1 78 ? 6.816 22.547 3.896 1 97.38 78 GLY B C 1
ATOM 1693 O O . GLY B 1 78 ? 7.613 21.594 3.963 1 97.38 78 GLY B O 1
ATOM 1694 N N . ILE B 1 79 ? 5.73 22.547 4.641 1 98.19 79 ILE B N 1
ATOM 1695 C CA . ILE B 1 79 ? 5.441 21.531 5.652 1 98.19 79 ILE B CA 1
ATOM 1696 C C . ILE B 1 79 ? 5.215 20.188 4.98 1 98.19 79 ILE B C 1
ATOM 1698 O O . ILE B 1 79 ? 5.766 19.172 5.418 1 98.19 79 ILE B O 1
ATOM 1702 N N . GLY B 1 80 ? 4.43 20.172 3.902 1 98.25 80 GLY B N 1
ATOM 1703 C CA . GLY B 1 80 ? 4.219 18.938 3.162 1 98.25 80 GLY B CA 1
ATOM 1704 C C . GLY B 1 80 ? 5.5 18.344 2.607 1 98.25 80 GLY B C 1
ATOM 1705 O O . GLY B 1 80 ? 5.711 17.125 2.672 1 98.25 80 GLY B O 1
ATOM 1706 N N . THR B 1 81 ? 6.301 19.234 2.121 1 98.31 81 THR B N 1
ATOM 1707 C CA . THR B 1 81 ? 7.598 18.828 1.594 1 98.31 81 THR B CA 1
ATOM 1708 C C . THR B 1 81 ? 8.453 18.203 2.688 1 98.31 81 THR B C 1
ATOM 1710 O O . THR B 1 81 ? 9.062 17.141 2.477 1 98.31 81 THR B O 1
ATOM 1713 N N . GLU B 1 82 ? 8.469 18.781 3.814 1 98.56 82 GLU B N 1
ATOM 1714 C CA . GLU B 1 82 ? 9.273 18.266 4.918 1 98.56 82 GLU B CA 1
ATOM 1715 C C . GLU B 1 82 ? 8.742 16.938 5.418 1 98.56 82 GLU B C 1
ATOM 1717 O O . GLU B 1 82 ? 9.523 16.031 5.719 1 98.56 82 GLU B O 1
ATOM 1722 N N . LEU B 1 83 ? 7.434 16.797 5.52 1 98.75 83 LEU B N 1
ATOM 1723 C CA . LEU B 1 83 ? 6.824 15.523 5.895 1 98.75 83 LEU B CA 1
ATOM 1724 C C . LEU B 1 83 ? 7.227 14.422 4.922 1 98.75 83 LEU B C 1
ATOM 1726 O O . LEU B 1 83 ? 7.625 13.328 5.344 1 98.75 83 LEU B O 1
ATOM 1730 N N . MET B 1 84 ? 7.211 14.719 3.654 1 98.69 84 MET B N 1
ATOM 1731 C CA . MET B 1 84 ? 7.598 13.766 2.619 1 98.69 84 MET B CA 1
ATOM 1732 C C . MET B 1 84 ? 9.078 13.398 2.738 1 98.69 84 MET B C 1
ATOM 1734 O O . MET B 1 84 ? 9.438 12.227 2.699 1 98.69 84 MET B O 1
ATOM 1738 N N . ASN B 1 85 ? 9.898 14.398 2.875 1 98.69 85 ASN B N 1
ATOM 1739 C CA . ASN B 1 85 ? 11.328 14.148 3.006 1 98.69 85 ASN B CA 1
ATOM 1740 C C . ASN B 1 85 ? 11.633 13.227 4.184 1 98.69 85 ASN B C 1
ATOM 1742 O O . ASN B 1 85 ? 12.414 12.289 4.055 1 98.69 85 ASN B O 1
ATOM 1746 N N . LYS B 1 86 ? 11.023 13.516 5.273 1 98.75 86 LYS B N 1
ATOM 1747 C CA . LYS B 1 86 ? 11.258 12.711 6.469 1 98.75 86 LYS B CA 1
ATOM 1748 C C . LYS B 1 86 ? 10.75 11.281 6.285 1 98.75 86 LYS B C 1
ATOM 1750 O O . LYS B 1 86 ? 11.414 10.328 6.68 1 98.75 86 LYS B O 1
ATOM 1755 N N . ALA B 1 87 ? 9.57 11.133 5.703 1 98.75 87 ALA B N 1
ATOM 1756 C CA . ALA B 1 87 ? 9.023 9.805 5.445 1 98.75 87 ALA B CA 1
ATOM 1757 C C . ALA B 1 87 ? 9.93 9.016 4.512 1 98.75 87 ALA B C 1
ATOM 1759 O O . ALA B 1 87 ? 10.289 7.871 4.809 1 98.75 87 ALA B O 1
ATOM 1760 N N . ILE B 1 88 ? 10.328 9.641 3.436 1 98.56 88 ILE B N 1
ATOM 1761 C CA . ILE B 1 88 ? 11.164 8.992 2.434 1 98.56 88 ILE B CA 1
ATOM 1762 C C . ILE B 1 88 ? 12.508 8.609 3.051 1 98.56 88 ILE B C 1
ATOM 1764 O O . ILE B 1 88 ? 12.984 7.488 2.859 1 98.56 88 ILE B O 1
ATOM 1768 N N . SER B 1 89 ? 13.094 9.523 3.785 1 98.31 89 SER B N 1
ATOM 1769 C CA . SER B 1 89 ? 14.367 9.25 4.441 1 98.31 89 SER B CA 1
ATOM 1770 C C . SER B 1 89 ? 14.258 8.047 5.383 1 98.31 89 SER B C 1
ATOM 1772 O O . SER B 1 89 ? 15.117 7.172 5.375 1 98.31 89 SER B O 1
ATOM 1774 N N . TYR B 1 90 ? 13.25 8 6.176 1 98.5 90 TYR B N 1
ATOM 1775 C CA . TYR B 1 90 ? 13.031 6.902 7.113 1 98.5 90 TYR B CA 1
ATOM 1776 C C . TYR B 1 90 ? 12.906 5.574 6.379 1 98.5 90 TYR B C 1
ATOM 1778 O O . TYR B 1 90 ? 13.516 4.578 6.766 1 98.5 90 TYR B O 1
ATOM 1786 N N . ILE B 1 91 ? 12.109 5.547 5.332 1 98.31 91 ILE B N 1
ATOM 1787 C CA . ILE B 1 91 ? 11.867 4.34 4.551 1 98.31 91 ILE B CA 1
ATOM 1788 C C . ILE B 1 91 ? 13.172 3.844 3.943 1 98.31 91 ILE B C 1
ATOM 1790 O O . ILE B 1 91 ? 13.469 2.646 3.984 1 98.31 91 ILE B O 1
ATOM 1794 N N . LYS B 1 92 ? 13.945 4.738 3.418 1 97.38 92 LYS B N 1
ATOM 1795 C CA . LYS B 1 92 ? 15.234 4.391 2.824 1 97.38 92 LYS B CA 1
ATOM 1796 C C . LYS B 1 92 ? 16.188 3.822 3.871 1 97.38 92 LYS B C 1
ATOM 1798 O O . LYS B 1 92 ? 16.906 2.857 3.605 1 97.38 92 LYS B O 1
ATOM 1803 N N . GLU B 1 93 ? 16.172 4.469 5 1 97.06 93 GLU B N 1
ATOM 1804 C CA . GLU B 1 93 ? 17.031 4.012 6.094 1 97.06 93 GLU B CA 1
ATOM 1805 C C . GLU B 1 93 ? 16.672 2.584 6.508 1 97.06 93 GLU B C 1
ATOM 1807 O O . GLU B 1 93 ? 17.547 1.817 6.922 1 97.06 93 GLU B O 1
ATOM 1812 N N . LYS B 1 94 ? 15.406 2.199 6.406 1 96.94 94 LYS B N 1
ATOM 1813 C CA . LYS B 1 94 ? 14.953 0.858 6.77 1 96.94 94 LYS B CA 1
ATOM 1814 C C . LYS B 1 94 ? 15.258 -0.143 5.656 1 96.94 94 LYS B C 1
ATOM 1816 O O . LYS B 1 94 ? 15.023 -1.343 5.812 1 96.94 94 LYS B O 1
ATOM 1821 N N . GLY B 1 95 ? 15.711 0.373 4.48 1 95.62 95 GLY B N 1
ATOM 1822 C CA . GLY B 1 95 ? 16.094 -0.496 3.383 1 95.62 95 GLY B CA 1
ATOM 1823 C C . GLY B 1 95 ? 14.922 -1.057 2.613 1 95.62 95 GLY B C 1
ATOM 1824 O O . GLY B 1 95 ? 14.977 -2.182 2.113 1 95.62 95 GLY B O 1
ATOM 1825 N N . ILE B 1 96 ? 13.859 -0.378 2.611 1 96.88 96 ILE B N 1
ATOM 1826 C CA . ILE B 1 96 ? 12.68 -0.833 1.872 1 96.88 96 ILE B CA 1
ATOM 1827 C C . ILE B 1 96 ? 12.875 -0.556 0.383 1 96.88 96 ILE B C 1
ATOM 1829 O O . ILE B 1 96 ? 13.281 0.541 -0.004 1 96.88 96 ILE B O 1
ATOM 1833 N N . TYR B 1 97 ? 12.461 -1.438 -0.425 1 94.81 97 TYR B N 1
ATOM 1834 C CA . TYR B 1 97 ? 12.844 -1.466 -1.832 1 94.81 97 TYR B CA 1
ATOM 1835 C C . TYR B 1 97 ? 12.039 -0.454 -2.637 1 94.81 97 TYR B C 1
ATOM 1837 O O . TYR B 1 97 ? 12.594 0.316 -3.42 1 94.81 97 TYR B O 1
ATOM 1845 N N . MET B 1 98 ? 10.75 -0.436 -2.457 1 97.44 98 MET B N 1
ATOM 1846 C CA . MET B 1 98 ? 9.867 0.368 -3.297 1 97.44 98 MET B CA 1
ATOM 1847 C C . MET B 1 98 ? 9.016 1.309 -2.449 1 97.44 98 MET B C 1
ATOM 1849 O O . MET B 1 98 ? 8.445 0.895 -1.44 1 97.44 98 MET B O 1
ATOM 1853 N N . ILE B 1 99 ? 8.945 2.57 -2.826 1 98.56 99 ILE B N 1
ATOM 1854 C CA . ILE B 1 99 ? 8.039 3.545 -2.23 1 98.56 99 ILE B CA 1
ATOM 1855 C C . ILE B 1 99 ? 6.969 3.938 -3.244 1 98.56 99 ILE B C 1
ATOM 1857 O O . ILE B 1 99 ? 7.277 4.246 -4.398 1 98.56 99 ILE B O 1
ATOM 1861 N N . SER B 1 100 ? 5.742 3.887 -2.811 1 98.5 100 SER B N 1
ATOM 1862 C CA . SER B 1 100 ? 4.637 4.25 -3.689 1 98.5 100 SER B CA 1
ATOM 1863 C C . SER B 1 100 ? 3.736 5.297 -3.041 1 98.5 100 SER B C 1
ATOM 1865 O O . SER B 1 100 ? 3.684 5.402 -1.813 1 98.5 100 SER B O 1
ATOM 1867 N N . VAL B 1 101 ? 3.064 6.094 -3.893 1 98.06 101 VAL B N 1
ATOM 1868 C CA . VAL B 1 101 ? 2.047 7.059 -3.49 1 98.06 101 VAL B CA 1
ATOM 1869 C C . VAL B 1 101 ? 0.885 7.027 -4.484 1 98.06 101 VAL B C 1
ATOM 1871 O O . VAL B 1 101 ? 1.094 6.871 -5.688 1 98.06 101 VAL B O 1
ATOM 1874 N N . ILE B 1 102 ? -0.329 7.121 -3.971 1 96.75 102 ILE B N 1
ATOM 1875 C CA . ILE B 1 102 ? -1.505 7.332 -4.809 1 96.75 102 ILE B CA 1
ATOM 1876 C C . ILE B 1 102 ? -1.986 8.773 -4.664 1 96.75 102 ILE B C 1
ATOM 1878 O O . ILE B 1 102 ? -2.281 9.227 -3.557 1 96.75 102 ILE B O 1
ATOM 1882 N N . TYR B 1 103 ? -2.078 9.508 -5.762 1 93.06 103 TYR B N 1
ATOM 1883 C CA . TYR B 1 103 ? -2.428 10.914 -5.609 1 93.06 103 TYR B CA 1
ATOM 1884 C C . TYR B 1 103 ? -3.604 11.281 -6.508 1 93.06 103 TYR B C 1
ATOM 1886 O O . TYR B 1 103 ? -4.148 12.383 -6.406 1 93.06 103 TYR B O 1
ATOM 1894 N N . GLY B 1 104 ? -4.145 10.375 -7.293 1 84.56 104 GLY B N 1
ATOM 1895 C CA . GLY B 1 104 ? -5.438 10.453 -7.949 1 84.56 104 GLY B CA 1
ATOM 1896 C C . GLY B 1 104 ? -5.484 11.508 -9.047 1 84.56 104 GLY B C 1
ATOM 1897 O O . GLY B 1 104 ? -5.832 11.203 -10.188 1 84.56 104 GLY B O 1
ATOM 1898 N N . GLU B 1 105 ? -5.059 12.75 -8.695 1 84.62 105 GLU B N 1
ATOM 1899 C CA . GLU B 1 105 ? -5.293 13.875 -9.602 1 84.62 105 GLU B CA 1
ATOM 1900 C C . GLU B 1 105 ? -3.996 14.32 -10.273 1 84.62 105 GLU B C 1
ATOM 1902 O O . GLU B 1 105 ? -2.936 14.328 -9.641 1 84.62 105 GLU B O 1
ATOM 1907 N N . GLU B 1 106 ? -4.16 14.805 -11.492 1 89.56 106 GLU B N 1
ATOM 1908 C CA . GLU B 1 106 ? -3.035 15.281 -12.289 1 89.56 106 GLU B CA 1
ATOM 1909 C C . GLU B 1 106 ? -2.381 16.5 -11.633 1 89.56 106 GLU B C 1
ATOM 1911 O O . GLU B 1 106 ? -1.167 16.688 -11.734 1 89.56 106 GLU B O 1
ATOM 1916 N N . GLU B 1 107 ? -3.146 17.219 -10.906 1 90.56 107 GLU B N 1
ATOM 1917 C CA . GLU B 1 107 ? -2.65 18.453 -10.32 1 90.56 107 GLU B CA 1
ATOM 1918 C C . GLU B 1 107 ? -1.571 18.172 -9.273 1 90.56 107 GLU B C 1
ATOM 1920 O O . GLU B 1 107 ? -0.748 19.047 -8.977 1 90.56 107 GLU B O 1
ATOM 1925 N N . LEU B 1 108 ? -1.543 16.984 -8.734 1 93.06 108 LEU B N 1
ATOM 1926 C CA . LEU B 1 108 ? -0.588 16.641 -7.691 1 93.06 108 LEU B CA 1
ATOM 1927 C C . LEU B 1 108 ? 0.651 15.977 -8.281 1 93.06 108 LEU B C 1
ATOM 1929 O O . LEU B 1 108 ? 1.631 15.734 -7.57 1 93.06 108 LEU B O 1
ATOM 1933 N N . ARG B 1 109 ? 0.68 15.727 -9.531 1 95 109 ARG B N 1
ATOM 1934 C CA . ARG B 1 109 ? 1.768 15.023 -10.203 1 95 109 ARG B CA 1
ATOM 1935 C C . ARG B 1 109 ? 3.094 15.75 -10 1 95 109 ARG B C 1
ATOM 1937 O O . ARG B 1 109 ? 4.094 15.133 -9.617 1 95 109 ARG B O 1
ATOM 1944 N N . SER B 1 110 ? 3.092 17.016 -10.227 1 95.25 110 SER B N 1
ATOM 1945 C CA . SER B 1 110 ? 4.316 17.812 -10.133 1 95.25 110 SER B CA 1
ATOM 1946 C C . SER B 1 110 ? 4.883 17.781 -8.719 1 95.25 110 SER B C 1
ATOM 1948 O O . SER B 1 110 ? 6.102 17.766 -8.531 1 95.25 110 SER B O 1
ATOM 1950 N N . PHE B 1 111 ? 3.977 17.781 -7.781 1 96 111 PHE B N 1
ATOM 1951 C CA . PHE B 1 111 ? 4.406 17.75 -6.387 1 96 111 PHE B CA 1
ATOM 1952 C C . PHE B 1 111 ? 5.184 16.469 -6.094 1 96 111 PHE B C 1
ATOM 1954 O O . PHE B 1 111 ? 6.285 16.531 -5.539 1 96 111 PHE B O 1
ATOM 1961 N N . TYR B 1 112 ? 4.723 15.367 -6.484 1 97 112 TYR B N 1
ATOM 1962 C CA . TYR B 1 112 ? 5.348 14.094 -6.141 1 97 112 TYR B CA 1
ATOM 1963 C C . TYR B 1 112 ? 6.551 13.82 -7.039 1 97 112 TYR B C 1
ATOM 1965 O O . TYR B 1 112 ? 7.508 13.164 -6.621 1 97 112 TYR B O 1
ATOM 1973 N N . GLU B 1 113 ? 6.555 14.344 -8.25 1 96.12 113 GLU B N 1
ATOM 1974 C CA . GLU B 1 113 ? 7.688 14.195 -9.148 1 96.12 113 GLU B CA 1
ATOM 1975 C C . GLU B 1 113 ? 8.938 14.859 -8.586 1 96.12 113 GLU B C 1
ATOM 1977 O O . GLU B 1 113 ? 10.062 14.414 -8.844 1 96.12 113 GLU B O 1
ATOM 1982 N N . ARG B 1 114 ? 8.742 15.859 -7.797 1 96.25 114 ARG B N 1
ATOM 1983 C CA . ARG B 1 114 ? 9.859 16.562 -7.176 1 96.25 114 ARG B CA 1
ATOM 1984 C C . ARG B 1 114 ? 10.641 15.641 -6.242 1 96.25 114 ARG B C 1
ATOM 1986 O O . ARG B 1 114 ? 11.812 15.891 -5.953 1 96.25 114 ARG B O 1
ATOM 1993 N N . PHE B 1 115 ? 10 14.664 -5.754 1 97.25 115 PHE B N 1
ATOM 1994 C CA . PHE B 1 115 ? 10.641 13.727 -4.836 1 97.25 115 PHE B CA 1
ATOM 1995 C C . PHE B 1 115 ? 11.203 12.531 -5.586 1 97.25 115 PHE B C 1
ATOM 1997 O O . PHE B 1 115 ? 11.734 11.602 -4.977 1 97.25 115 PHE B O 1
ATOM 2004 N N . GLY B 1 116 ? 11 12.492 -6.953 1 96.81 116 GLY B N 1
ATOM 2005 C CA . GLY B 1 116 ? 11.578 11.43 -7.758 1 96.81 116 GLY B CA 1
ATOM 2006 C C . GLY B 1 116 ? 10.57 10.367 -8.148 1 96.81 116 GLY B C 1
ATOM 2007 O O . GLY B 1 116 ? 10.938 9.359 -8.766 1 96.81 116 GLY B O 1
ATOM 2008 N N . PHE B 1 117 ? 9.305 10.594 -7.871 1 97.25 117 PHE B N 1
ATOM 2009 C CA . PHE B 1 117 ? 8.297 9.602 -8.234 1 97.25 117 PHE B CA 1
ATOM 2010 C C . PHE B 1 117 ? 8.031 9.625 -9.727 1 97.25 117 PHE B C 1
ATOM 2012 O O . PHE B 1 117 ? 7.883 10.695 -10.32 1 97.25 117 PHE B O 1
ATOM 2019 N N . TYR B 1 118 ? 7.98 8.461 -10.273 1 95.44 118 TYR B N 1
ATOM 2020 C CA . TYR B 1 118 ? 7.527 8.32 -11.648 1 95.44 118 TYR B CA 1
ATOM 2021 C C . TYR B 1 118 ? 6.047 7.961 -11.703 1 95.44 118 TYR B C 1
ATOM 2023 O O . TYR B 1 118 ? 5.605 7.031 -11.023 1 95.44 118 TYR B O 1
ATOM 2031 N N . THR B 1 119 ? 5.352 8.633 -12.57 1 94.62 119 THR B N 1
ATOM 2032 C CA . THR B 1 119 ? 3.9 8.492 -12.625 1 94.62 119 THR B CA 1
ATOM 2033 C C . THR B 1 119 ? 3.508 7.215 -13.359 1 94.62 119 THR B C 1
ATOM 2035 O O . THR B 1 119 ? 4.094 6.879 -14.391 1 94.62 119 THR B O 1
ATOM 2038 N N . MET B 1 120 ? 2.529 6.566 -12.805 1 94.62 120 MET B N 1
ATOM 2039 C CA . MET B 1 120 ? 1.949 5.379 -13.43 1 94.62 120 MET B CA 1
ATOM 2040 C C . MET B 1 120 ? 0.477 5.234 -13.055 1 94.62 120 MET B C 1
ATOM 2042 O O . MET B 1 120 ? -0.1 6.125 -12.43 1 94.62 120 MET B O 1
ATOM 2046 N N . LEU B 1 121 ? -0.115 4.109 -13.508 1 95.44 121 LEU B N 1
ATOM 2047 C CA . LEU B 1 121 ? -1.544 3.928 -13.281 1 95.44 121 LEU B CA 1
ATOM 2048 C C . LEU B 1 121 ? -1.789 3.014 -12.086 1 95.44 121 LEU B C 1
ATOM 2050 O O . LEU B 1 121 ? -1.021 2.078 -11.844 1 95.44 121 LEU B O 1
ATOM 2054 N N . CYS B 1 122 ? -2.795 3.377 -11.406 1 97.44 122 CYS B N 1
ATOM 2055 C CA . CYS B 1 122 ? -3.266 2.566 -10.289 1 97.44 122 CYS B CA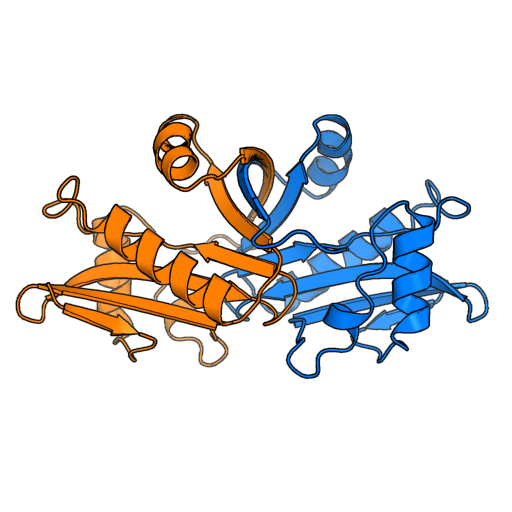 1
ATOM 2056 C C . CYS B 1 122 ? -4.789 2.533 -10.242 1 97.44 122 CYS B C 1
ATOM 2058 O O . CYS B 1 122 ? -5.453 3.078 -11.125 1 97.44 122 CYS B O 1
ATOM 2060 N N . GLY B 1 123 ? -5.309 1.699 -9.359 1 96.88 123 GLY B N 1
ATOM 2061 C CA . GLY B 1 123 ? -6.746 1.615 -9.148 1 96.88 123 GLY B CA 1
ATOM 2062 C C . GLY B 1 123 ? -7.125 1.535 -7.68 1 96.88 123 GLY B C 1
ATOM 2063 O O . GLY B 1 123 ? -6.352 1.048 -6.855 1 96.88 123 GLY B O 1
ATOM 2064 N N . GLN B 1 124 ? -8.336 2.037 -7.387 1 97.44 124 GLN B N 1
ATOM 2065 C CA . GLN B 1 124 ? -8.844 1.959 -6.02 1 97.44 124 GLN B CA 1
ATOM 2066 C C . GLN B 1 124 ? -10.328 1.586 -6.004 1 97.44 124 GLN B C 1
ATOM 2068 O O . GLN B 1 124 ? -11.062 1.904 -6.941 1 97.44 124 GLN B O 1
ATOM 2073 N N . ILE B 1 125 ? -10.734 0.909 -4.914 1 96.75 125 ILE B N 1
ATOM 2074 C CA . ILE B 1 125 ? -12.148 0.687 -4.648 1 96.75 125 ILE B CA 1
ATOM 2075 C C . ILE B 1 125 ? -12.43 0.894 -3.162 1 96.75 125 ILE B C 1
ATOM 2077 O O . ILE B 1 125 ? -11.609 0.537 -2.312 1 96.75 125 ILE B O 1
ATOM 2081 N N . GLU B 1 126 ? -13.492 1.614 -2.865 1 94.31 126 GLU B N 1
ATOM 2082 C CA . GLU B 1 126 ? -13.992 1.722 -1.499 1 94.31 126 GLU B CA 1
ATOM 2083 C C . GLU B 1 126 ? -14.875 0.527 -1.138 1 94.31 126 GLU B C 1
ATOM 2085 O O . GLU B 1 126 ? -15.805 0.195 -1.868 1 94.31 126 GLU B O 1
ATOM 2090 N N . THR B 1 127 ? -14.602 -0.136 -0.028 1 91.88 127 THR B N 1
ATOM 2091 C CA . THR B 1 127 ? -15.305 -1.369 0.305 1 91.88 127 THR B CA 1
ATOM 2092 C C . THR B 1 127 ? -16.641 -1.065 0.981 1 91.88 127 THR B C 1
ATOM 2094 O O . THR B 1 127 ? -17.516 -1.925 1.039 1 91.88 127 THR B O 1
ATOM 2097 N N . TYR B 1 128 ? -16.766 -0.045 1.557 1 82 128 TYR B N 1
ATOM 2098 C CA . TYR B 1 128 ? -18.016 0.434 2.154 1 82 128 TYR B CA 1
ATOM 2099 C C . TYR B 1 128 ? -18.047 1.957 2.201 1 82 128 TYR B C 1
ATOM 2101 O O . TYR B 1 128 ? -17.016 2.611 1.986 1 82 128 TYR B O 1
ATOM 2109 N N . LYS B 1 129 ? -19.312 2.441 2.201 1 68.94 129 LYS B N 1
ATOM 2110 C CA . LYS B 1 129 ? -19.422 3.891 2.314 1 68.94 129 LYS B CA 1
ATOM 2111 C C . LYS B 1 129 ? -19.219 4.348 3.756 1 68.94 129 LYS B C 1
ATOM 2113 O O . LYS B 1 129 ? -19.922 3.889 4.664 1 68.94 129 LYS B O 1
ATOM 2118 N N . SER B 1 130 ? -18.047 5.059 3.959 1 57.94 130 SER B N 1
ATOM 2119 C CA . SER B 1 130 ? -17.875 5.602 5.301 1 57.94 130 SER B CA 1
ATOM 2120 C C . SER B 1 130 ? -18.844 6.754 5.559 1 57.94 130 SER B C 1
ATOM 2122 O O . SER B 1 130 ? -19.078 7.582 4.68 1 57.94 130 SER B O 1
ATOM 2124 N N . LYS B 1 131 ? -19.938 6.473 6.324 1 48.78 131 LYS B N 1
ATOM 2125 C CA . LYS B 1 131 ? -20.906 7.484 6.73 1 48.78 131 LYS B CA 1
ATOM 2126 C C . LYS B 1 131 ? -20.234 8.641 7.457 1 48.78 131 LYS B C 1
ATOM 2128 O O . LYS B 1 131 ? -19.297 8.43 8.234 1 48.78 131 LYS B O 1
#

Solvent-accessible surface area (backbone atoms only — not comparable to full-atom values): 14251 Å² total; per-residue (Å²): 123,47,77,41,72,64,63,92,68,59,48,66,61,54,20,50,47,35,40,60,67,73,41,76,44,54,53,69,58,64,60,36,86,64,51,46,64,69,39,34,40,40,30,27,54,98,85,38,77,41,31,35,34,36,27,33,37,22,59,28,58,41,33,34,52,40,71,74,45,49,35,67,95,55,53,95,69,55,54,68,57,48,53,48,51,53,50,52,50,51,43,49,74,63,60,28,37,33,42,33,37,75,61,57,45,77,85,49,45,66,66,47,39,73,77,59,32,46,78,36,36,25,29,40,36,71,67,54,84,84,128,124,46,77,38,72,64,63,92,65,58,48,67,60,54,20,50,47,34,40,61,65,73,41,78,45,54,54,72,59,62,62,35,85,63,50,46,64,69,40,34,39,39,29,27,53,98,87,38,78,42,32,35,34,35,26,32,37,22,58,29,60,43,34,35,51,41,72,74,44,50,34,66,96,56,52,95,68,54,54,68,57,50,53,48,50,52,51,53,50,52,44,50,72,64,58,28,37,32,43,33,38,76,62,56,46,76,86,47,46,66,66,49,40,73,78,58,32,46,76,36,37,24,29,39,36,70,66,56,84,83,125

Secondary structure (DSSP, 8-state):
-EEEES----HHHHHHHHHHTT----HHHHT-TT---SEEEEEEETTEEEEEEEEEE-SSSEEEEEEEEE-GGGTTSSHHHHHHHHHHHHHHHTT-SEEEEEEESGGGHHHHHTTTPEEEEEEEEESS---/-EEEES----HHHHHHHHHHTT----HHHHT-TT---SEEEEEEETTEEEEEEEEEE-SSSEEEEEEEEE-GGGTTSSHHHHHHHHHHHHHHHTT-SEEEEEEESGGGHHHHHTTTPEEEEEEEEESS---

Sequence (262 aa):
MDYRLNEKIPILTLADLRQSVGWNRMERELGNPKLQDFLTIACYDNSKLIGYVSVVSNGVLDAYIQDLMVRPDHQNKGIGTELMNKAISYIKEKGIYMISVIYGEEELRSFYERFGFYTMLCGQIETYKSKMDYRLNEKIPILTLADLRQSVGWNRMERELGNPKLQDFLTIACYDNSKLIGYVSVVSNGVLDAYIQDLMVRPDHQNKGIGTELMNKAISYIKEKGIYMISVIYGEEELRSFYERFGFYTMLCGQIETYKSK

Nearest PDB structures (foldseek):
  7dai-assembly2_C  TM=8.267E-01  e=5.215E-10  Oryza sativa Japonica Group
  1y7r-assembly1_B  TM=8.125E-01  e=6.775E-10  Staphylococcus aureus
  2atr-assembly1_A  TM=7.654E-01  e=6.775E-10  Streptococcus pneumoniae TIGR4
  6k5m-assembly1_A  TM=8.164E-01  e=7.145E-09  Oryza sativa Japonica Group
  5jph-assembly2_A  TM=7.370E-01  e=2.011E-07  Staphylococcus aureus subsp. aureus COL

Foldseek 3Di:
DDKDKPDDDDLQLQLVQCVLQPHHSCSVVSPDPVDDFPMKMFDDDPNRTFWIWTWHDPQAAEIEIDDTGGRPVCPPVCPSVVRVVVVVVVCVVSHYHYYDYDDPDPVCVVVVVVVVDDDDDDDDDDPDDDD/DDKDKPDDDDLQLQLVQCVLQPHHSCSVVSPDPVDDFPMKMFDDDPNRTFWIWTWHDPQAAEIEIDDTGGRPVCPPVCPSVVRVVVVVVVCVVSHYHYYDYDDPDPVCVVVVVVVVDDDDDDDDDDPDDDD